Protein AF-A0A183HLU5-F1 (afdb_monomer_lite)

InterPro domains:
  IPR060025 Calpain15, C-terminal domain [PF26741] (133-219)

pLDDT: mean 76.11, std 18.04, range [29.67, 97.75]

Organism: NCBI:txid387005

Sequence (260 aa):
MSDDHLETVFLNKDFSNFKTIRYFEKLGVFFCRSFRRSTAFASTKDVFLHGPALYTVLVISFSNMSDPISIETVIALHSAKMVMMEAYYFSSSIIAQSMIEMCLKEGHEVPAAYLDSLTSEDLSIQINSLQGLNGTITRYVSKDFGGHILMVENHHQREFLHVYCDCSQSTNVLSTRASLISLDVIPPMHRQILMLLSHFEMTQMYTIQHNLKQRLASSQGLQDWLSFAPSRLSLPATTDHVPVIQDPCISSLHKPRRIG

Structure (mmCIF, N/CA/C/O backbone):
data_AF-A0A183HLU5-F1
#
_entry.id   AF-A0A183HLU5-F1
#
loop_
_atom_site.group_PDB
_atom_site.id
_atom_site.type_symbol
_atom_site.label_atom_id
_atom_site.label_alt_id
_atom_site.label_comp_id
_atom_site.label_asym_id
_atom_site.label_entity_id
_atom_site.label_seq_id
_atom_site.pdbx_PDB_ins_code
_atom_site.Cartn_x
_atom_site.Cartn_y
_atom_site.Cartn_z
_atom_site.occupancy
_atom_site.B_iso_or_equiv
_atom_site.auth_seq_id
_atom_site.auth_comp_id
_atom_site.auth_asym_id
_atom_site.auth_atom_id
_atom_site.pdbx_PDB_model_num
ATOM 1 N N . MET A 1 1 ? -2.488 10.067 -26.361 1.00 31.25 1 MET A N 1
ATOM 2 C CA . MET A 1 1 ? -1.715 8.907 -25.880 1.00 31.25 1 MET A CA 1
ATOM 3 C C . MET A 1 1 ? -1.517 9.145 -24.403 1.00 31.25 1 MET A C 1
ATOM 5 O O . MET A 1 1 ? -0.995 10.200 -24.073 1.00 31.25 1 MET A O 1
ATOM 9 N N . SER A 1 2 ? -2.062 8.290 -23.539 1.00 34.22 2 SER A N 1
ATOM 10 C CA . SER A 1 2 ? -1.706 8.318 -22.121 1.00 34.22 2 SER A CA 1
ATOM 11 C C . SER A 1 2 ? -0.221 8.000 -22.041 1.00 34.22 2 SER A C 1
ATOM 13 O O . SER A 1 2 ? 0.213 6.965 -22.546 1.00 34.22 2 SER A O 1
ATOM 15 N N . ASP A 1 3 ? 0.575 8.911 -21.489 1.00 40.66 3 ASP A N 1
ATOM 16 C CA . ASP A 1 3 ? 1.940 8.565 -21.122 1.00 40.66 3 ASP A CA 1
ATOM 17 C C . ASP A 1 3 ? 1.837 7.654 -19.896 1.00 40.66 3 ASP A C 1
ATOM 19 O O . ASP A 1 3 ? 1.765 8.097 -18.754 1.00 40.66 3 ASP A O 1
ATOM 23 N N . ASP A 1 4 ? 1.721 6.354 -20.139 1.00 47.75 4 ASP A N 1
ATOM 24 C CA . ASP A 1 4 ? 1.633 5.371 -19.076 1.00 47.75 4 ASP A CA 1
ATOM 25 C C . ASP A 1 4 ? 3.017 5.152 -18.462 1.00 47.75 4 ASP A C 1
ATOM 27 O O . ASP A 1 4 ? 4.000 4.838 -19.136 1.00 47.75 4 ASP A O 1
ATOM 31 N N . HIS A 1 5 ? 3.111 5.380 -17.155 1.00 56.97 5 HIS A N 1
ATOM 32 C CA . HIS A 1 5 ? 4.384 5.450 -16.446 1.00 56.97 5 HIS A CA 1
ATOM 33 C C . HIS A 1 5 ? 4.633 4.176 -15.659 1.00 56.97 5 HIS A C 1
ATOM 35 O O . HIS A 1 5 ? 3.853 3.821 -14.775 1.00 56.97 5 HIS A O 1
ATOM 41 N N . LEU A 1 6 ? 5.751 3.523 -15.959 1.00 51.97 6 LEU A N 1
ATOM 42 C CA . LEU A 1 6 ? 6.059 2.197 -15.449 1.00 51.97 6 LEU A CA 1
ATOM 43 C C . LEU A 1 6 ? 7.170 2.264 -14.410 1.00 51.97 6 LEU A C 1
ATOM 45 O O . LEU A 1 6 ? 8.194 2.924 -14.599 1.00 51.97 6 LEU A O 1
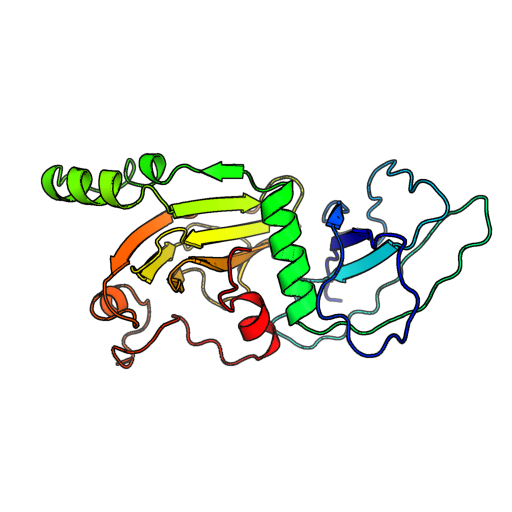ATOM 49 N N . GLU A 1 7 ? 6.977 1.531 -13.325 1.00 53.72 7 GLU A N 1
ATOM 50 C CA . GLU A 1 7 ? 8.050 1.147 -12.426 1.00 53.72 7 GLU A CA 1
ATOM 51 C C . GLU A 1 7 ? 8.326 -0.342 -12.605 1.00 53.72 7 GLU A C 1
ATOM 53 O O . GLU A 1 7 ? 7.410 -1.169 -12.622 1.00 53.72 7 GLU A O 1
ATOM 58 N N . THR A 1 8 ? 9.603 -0.678 -12.779 1.00 54.19 8 THR A N 1
ATOM 59 C CA . THR A 1 8 ? 10.048 -2.063 -12.874 1.00 54.19 8 THR A CA 1
ATOM 60 C C . THR A 1 8 ? 10.634 -2.482 -11.539 1.00 54.19 8 THR A C 1
ATOM 62 O O . THR A 1 8 ? 11.634 -1.919 -11.096 1.00 54.19 8 THR A O 1
ATOM 65 N N . VAL A 1 9 ? 10.029 -3.480 -10.908 1.00 56.22 9 VAL A N 1
ATOM 66 C CA . VAL A 1 9 ? 10.456 -4.039 -9.626 1.00 56.22 9 VAL A CA 1
ATOM 67 C C . VAL A 1 9 ? 11.062 -5.421 -9.858 1.00 56.22 9 VAL A C 1
ATOM 69 O O . VAL A 1 9 ? 10.432 -6.294 -10.453 1.00 56.22 9 VAL A O 1
ATOM 72 N N . PHE A 1 10 ? 12.285 -5.628 -9.373 1.00 55.28 10 PHE A N 1
ATOM 73 C CA . PHE A 1 10 ? 13.003 -6.896 -9.457 1.00 55.28 10 PHE A CA 1
ATOM 74 C C . PHE A 1 10 ? 12.914 -7.622 -8.121 1.00 55.28 10 PHE A C 1
ATOM 76 O O . PHE A 1 10 ? 13.339 -7.110 -7.081 1.00 55.28 10 PHE A O 1
ATOM 83 N N . LEU A 1 11 ? 12.389 -8.841 -8.161 1.00 55.03 11 LEU A N 1
ATOM 84 C CA . LEU A 1 11 ? 12.216 -9.698 -6.995 1.00 55.03 11 LEU A CA 1
ATOM 85 C C . LEU A 1 11 ? 13.012 -10.985 -7.215 1.00 55.03 11 LEU A C 1
ATOM 87 O O . LEU A 1 11 ? 12.874 -11.651 -8.243 1.00 55.03 11 LEU A O 1
ATOM 91 N N . ASN A 1 12 ? 13.883 -11.320 -6.266 1.00 46.53 12 ASN A N 1
ATOM 92 C CA . ASN A 1 12 ? 14.764 -12.485 -6.346 1.00 46.53 12 ASN A CA 1
ATOM 93 C C . ASN A 1 12 ? 14.068 -13.721 -5.764 1.00 46.53 12 ASN A C 1
ATOM 95 O O . ASN A 1 12 ? 13.583 -13.641 -4.638 1.00 46.53 12 ASN A O 1
ATOM 99 N N . LYS A 1 13 ? 14.055 -14.862 -6.468 1.00 49.59 13 LYS A N 1
ATOM 100 C CA . LYS A 1 13 ? 13.622 -16.150 -5.903 1.00 49.59 13 LYS A CA 1
ATOM 101 C C . LYS A 1 13 ? 14.826 -17.048 -5.616 1.00 49.59 13 LYS A C 1
ATOM 103 O O . LYS A 1 13 ? 15.620 -17.341 -6.504 1.00 49.59 13 LYS A O 1
ATOM 108 N N . ASP A 1 14 ? 14.893 -17.526 -4.377 1.00 42.19 14 ASP A N 1
ATOM 109 C CA . ASP A 1 14 ? 15.953 -18.411 -3.899 1.00 42.19 14 ASP A CA 1
ATOM 110 C C . ASP A 1 14 ? 15.902 -19.812 -4.543 1.00 42.19 14 ASP A C 1
ATOM 112 O O . ASP A 1 14 ? 14.840 -20.312 -4.928 1.00 42.19 14 ASP A O 1
ATOM 116 N N . PHE A 1 15 ? 17.072 -20.443 -4.661 1.00 39.59 15 PHE A N 1
ATOM 117 C CA . PHE A 1 15 ? 17.369 -21.534 -5.604 1.00 39.59 15 PHE A CA 1
ATOM 118 C C . PHE A 1 15 ? 16.917 -22.947 -5.174 1.00 39.59 15 PHE A C 1
ATOM 120 O O . PHE A 1 15 ? 17.402 -23.946 -5.705 1.00 39.59 15 PHE A O 1
ATOM 127 N N . SER A 1 16 ? 15.983 -23.086 -4.233 1.00 34.44 16 SER A N 1
ATOM 128 C CA . SER A 1 16 ? 15.564 -24.395 -3.718 1.00 34.44 16 SER A CA 1
ATOM 129 C C . SER A 1 16 ? 14.100 -24.716 -4.050 1.00 34.44 16 SER A C 1
ATOM 131 O O . SER A 1 16 ? 13.164 -24.099 -3.555 1.00 34.44 16 SER A O 1
ATOM 133 N N . ASN A 1 17 ? 13.926 -25.762 -4.868 1.00 33.72 17 ASN A N 1
ATOM 134 C CA . ASN A 1 17 ? 12.678 -26.455 -5.228 1.00 33.72 17 ASN A CA 1
ATOM 135 C C . ASN A 1 17 ? 11.916 -25.938 -6.461 1.00 33.72 17 ASN A C 1
ATOM 137 O O . ASN A 1 17 ? 10.827 -25.369 -6.384 1.00 33.72 17 ASN A O 1
ATOM 141 N N . PHE A 1 18 ? 12.431 -26.309 -7.637 1.00 37.47 18 PHE A N 1
ATOM 142 C CA . PHE A 1 18 ? 11.609 -26.561 -8.824 1.00 37.47 18 PHE A CA 1
ATOM 143 C C . PHE A 1 18 ? 10.694 -27.774 -8.569 1.00 37.47 18 PHE A C 1
ATOM 145 O O . PHE A 1 18 ? 11.009 -28.906 -8.931 1.00 37.47 18 PHE A O 1
ATOM 152 N N . LYS A 1 19 ? 9.545 -27.548 -7.930 1.00 29.67 19 LYS A N 1
ATOM 153 C CA . LYS A 1 19 ? 8.386 -28.441 -8.034 1.00 29.67 19 LYS A CA 1
ATOM 154 C C . LYS A 1 19 ? 7.138 -27.599 -8.289 1.00 29.67 19 LYS A C 1
ATOM 156 O O . LYS A 1 19 ? 6.665 -26.898 -7.408 1.00 29.67 19 LYS A O 1
ATOM 161 N N . THR A 1 20 ? 6.656 -27.694 -9.527 1.00 31.89 20 THR A N 1
ATOM 162 C CA . THR A 1 20 ? 5.290 -27.385 -9.975 1.00 31.89 20 THR A CA 1
ATOM 163 C C . THR A 1 20 ? 4.804 -25.950 -9.724 1.00 31.89 20 THR A C 1
ATOM 165 O O . THR A 1 20 ? 4.172 -25.629 -8.723 1.00 31.89 20 THR A O 1
ATOM 168 N N . ILE A 1 21 ? 5.057 -25.093 -10.714 1.00 42.44 21 ILE A N 1
ATOM 169 C CA . ILE A 1 21 ? 4.531 -23.730 -10.843 1.00 42.44 21 ILE A CA 1
ATOM 170 C C . ILE A 1 21 ? 3.025 -23.830 -11.101 1.00 42.44 21 ILE A C 1
ATOM 172 O O . ILE A 1 21 ? 2.620 -24.172 -12.211 1.00 42.44 21 ILE A O 1
ATOM 176 N N . ARG A 1 22 ? 2.179 -23.582 -10.095 1.00 37.09 22 ARG A N 1
ATOM 177 C CA . ARG A 1 22 ? 0.752 -23.323 -10.362 1.00 37.09 22 ARG A CA 1
ATOM 178 C C . ARG A 1 22 ? 0.187 -22.075 -9.703 1.00 37.09 22 ARG A C 1
ATOM 180 O O . ARG A 1 22 ? -0.634 -21.441 -10.342 1.00 37.09 22 ARG A O 1
ATOM 187 N N . TYR A 1 23 ? 0.670 -21.635 -8.545 1.00 41.94 23 TYR A N 1
ATOM 188 C CA . TYR A 1 23 ? 0.280 -20.339 -7.980 1.00 41.94 23 TYR A CA 1
ATOM 189 C C . TYR A 1 23 ? 1.436 -19.807 -7.133 1.00 41.94 23 TYR A C 1
ATOM 191 O O . TYR A 1 23 ? 1.832 -20.441 -6.159 1.00 41.94 23 TYR A O 1
ATOM 199 N N . PHE A 1 24 ? 2.036 -18.677 -7.516 1.00 52.91 24 PHE A N 1
ATOM 200 C CA . PHE A 1 24 ? 2.947 -17.984 -6.607 1.00 52.91 24 PHE A CA 1
ATOM 201 C C . PHE A 1 24 ? 2.100 -17.401 -5.473 1.00 52.91 24 PHE A C 1
ATOM 203 O O . PHE A 1 24 ? 1.326 -16.478 -5.703 1.00 52.91 24 PHE A O 1
ATOM 210 N N . GLU A 1 25 ? 2.221 -17.944 -4.262 1.00 53.19 25 GLU A N 1
ATOM 211 C CA . GLU A 1 25 ? 1.620 -17.344 -3.060 1.00 53.19 25 GLU A CA 1
ATOM 212 C C . GLU A 1 25 ? 2.493 -16.213 -2.493 1.00 53.19 25 GLU A C 1
ATOM 214 O O . GLU A 1 25 ? 1.998 -15.321 -1.808 1.00 53.19 25 GLU A O 1
ATOM 219 N N . LYS A 1 26 ? 3.794 -16.217 -2.813 1.00 61.53 26 LYS A N 1
ATOM 220 C CA . LYS A 1 26 ? 4.766 -15.215 -2.370 1.00 61.53 26 LYS A CA 1
ATOM 221 C C . LYS A 1 26 ? 5.862 -15.052 -3.426 1.00 61.53 26 LYS A C 1
ATOM 223 O O . LYS A 1 26 ? 6.399 -16.046 -3.920 1.00 61.53 26 LYS A O 1
ATOM 228 N N . LEU A 1 27 ? 6.181 -13.807 -3.782 1.00 68.69 27 LEU A N 1
ATOM 229 C CA . LEU A 1 27 ? 7.425 -13.504 -4.495 1.00 68.69 27 LEU A CA 1
ATOM 230 C C . LEU A 1 27 ? 8.577 -13.449 -3.497 1.00 68.69 27 LEU A C 1
ATOM 232 O O . LEU A 1 27 ? 8.355 -13.251 -2.305 1.00 68.69 27 LEU A O 1
ATOM 236 N N . GLY A 1 28 ? 9.799 -13.686 -3.965 1.00 71.31 28 GLY A N 1
ATOM 237 C CA . GLY A 1 28 ? 10.950 -13.614 -3.075 1.00 71.31 28 GLY A CA 1
ATOM 238 C C . GLY A 1 28 ? 11.336 -12.169 -2.733 1.00 71.31 28 GLY A C 1
ATOM 239 O O . GLY A 1 28 ? 10.503 -11.266 -2.749 1.00 71.31 28 GLY A O 1
ATOM 240 N N . VAL A 1 29 ? 12.590 -11.946 -2.359 1.00 78.25 29 VAL A N 1
ATOM 241 C CA . VAL A 1 29 ? 13.004 -10.698 -1.700 1.00 78.25 29 VAL A CA 1
ATOM 242 C C . VAL A 1 29 ? 13.145 -9.559 -2.708 1.00 78.25 29 VAL A C 1
ATOM 244 O O . VAL A 1 29 ? 13.705 -9.753 -3.792 1.00 78.25 29 VAL A O 1
ATOM 247 N N . PHE A 1 30 ? 12.685 -8.362 -2.328 1.00 82.31 30 PHE A N 1
ATOM 248 C CA . PHE A 1 30 ? 12.928 -7.148 -3.105 1.00 82.31 30 PHE A CA 1
ATOM 249 C C . PHE A 1 30 ? 14.424 -6.893 -3.278 1.00 82.31 30 PHE A C 1
ATOM 251 O O . PHE A 1 30 ? 15.169 -6.800 -2.299 1.00 82.31 30 PHE A O 1
ATOM 258 N N . PHE A 1 31 ? 14.848 -6.834 -4.542 1.00 80.81 31 PHE A N 1
ATOM 259 C CA . PHE A 1 31 ? 16.245 -6.691 -4.929 1.00 80.81 31 PHE A CA 1
ATOM 260 C C . PHE A 1 31 ? 16.552 -5.263 -5.376 1.00 80.81 31 PHE A C 1
ATOM 262 O O . PHE A 1 31 ? 17.447 -4.629 -4.825 1.00 80.81 31 PHE A O 1
ATOM 269 N N . CYS A 1 32 ? 15.803 -4.753 -6.354 1.00 80.56 32 CYS A N 1
ATOM 270 C CA . CYS A 1 32 ? 15.914 -3.372 -6.810 1.00 80.56 32 CYS A CA 1
ATOM 271 C C . CYS A 1 32 ? 14.640 -2.916 -7.530 1.00 80.56 32 CYS A C 1
ATOM 273 O O . CYS A 1 32 ? 13.781 -3.727 -7.890 1.00 80.56 32 CYS A O 1
ATOM 275 N N . ARG A 1 33 ? 14.550 -1.611 -7.795 1.00 82.62 33 ARG A N 1
ATOM 276 C CA . ARG A 1 33 ? 13.548 -1.022 -8.688 1.00 82.62 33 ARG A CA 1
ATOM 277 C C . ARG A 1 33 ? 14.161 0.018 -9.616 1.00 82.62 33 ARG A C 1
ATOM 279 O O . ARG A 1 33 ? 15.205 0.598 -9.311 1.00 82.62 33 ARG A O 1
ATOM 286 N N . SER A 1 34 ? 13.520 0.243 -10.756 1.00 75.94 34 SER A N 1
ATOM 287 C CA . SER A 1 34 ? 13.856 1.352 -11.646 1.00 75.94 34 SER A CA 1
ATOM 288 C C . SER A 1 34 ? 13.392 2.682 -11.057 1.00 75.94 34 SER A C 1
ATOM 290 O O . SER A 1 34 ? 12.449 2.737 -10.276 1.00 75.94 34 SER A O 1
ATOM 292 N N . PHE A 1 35 ? 14.002 3.783 -11.493 1.00 72.69 35 PHE A N 1
ATOM 293 C CA . PHE A 1 35 ? 13.382 5.091 -11.291 1.00 72.69 35 PHE A CA 1
ATOM 294 C C . PHE A 1 35 ? 12.086 5.185 -12.091 1.00 72.69 35 PHE A C 1
ATOM 296 O O . PHE A 1 35 ? 12.052 4.755 -13.247 1.00 72.69 35 PHE A O 1
ATOM 303 N N . ARG A 1 36 ? 11.062 5.834 -11.536 1.00 69.31 36 ARG A N 1
ATOM 304 C CA . ARG A 1 36 ? 9.903 6.250 -12.332 1.00 69.31 36 ARG A CA 1
ATOM 305 C C . ARG A 1 36 ? 10.335 7.344 -13.314 1.00 69.31 36 ARG A C 1
ATOM 307 O O . ARG A 1 36 ? 10.917 8.349 -12.903 1.00 69.31 36 ARG A O 1
ATOM 314 N N . ARG A 1 37 ? 10.091 7.144 -14.614 1.00 61.97 37 ARG A N 1
ATOM 315 C CA . ARG A 1 37 ? 10.395 8.117 -15.680 1.00 61.97 37 ARG A CA 1
ATOM 316 C C . ARG A 1 37 ? 9.285 8.163 -16.728 1.00 61.97 37 ARG A C 1
ATOM 318 O O . ARG A 1 37 ? 8.599 7.173 -16.950 1.00 61.97 37 ARG A O 1
ATOM 325 N N . SER A 1 38 ? 9.158 9.311 -17.393 1.00 55.06 38 SER A N 1
ATOM 326 C CA . SER A 1 38 ? 8.260 9.529 -18.539 1.00 55.06 38 SER A CA 1
ATOM 327 C C . SER A 1 38 ? 8.809 8.990 -19.862 1.00 55.06 38 SER A C 1
ATOM 329 O O . SER A 1 38 ? 8.120 9.020 -20.873 1.00 55.06 38 SER A O 1
ATOM 331 N N . THR A 1 39 ? 10.056 8.515 -19.887 1.00 55.44 39 THR A N 1
ATOM 332 C CA . THR A 1 39 ? 10.713 8.036 -21.106 1.00 55.44 39 THR A CA 1
ATOM 333 C C . THR A 1 39 ? 10.708 6.515 -21.166 1.00 55.44 39 THR A C 1
ATOM 335 O O . THR A 1 39 ? 10.988 5.867 -20.160 1.00 55.44 39 THR A O 1
ATOM 338 N N . ALA A 1 40 ? 10.515 5.956 -22.366 1.00 49.94 40 ALA A N 1
ATOM 339 C CA . ALA A 1 40 ? 10.426 4.515 -22.660 1.00 49.94 40 ALA A CA 1
ATOM 340 C C . ALA A 1 40 ? 11.646 3.662 -22.235 1.00 49.94 40 ALA A C 1
ATOM 342 O O . ALA A 1 40 ? 11.644 2.446 -22.397 1.00 49.94 40 ALA A O 1
ATOM 343 N N . PHE A 1 41 ? 12.690 4.286 -21.684 1.00 52.69 41 PHE A N 1
ATOM 344 C CA . PHE A 1 41 ? 13.864 3.618 -21.144 1.00 52.69 41 PHE A CA 1
ATOM 345 C C . PHE A 1 41 ? 14.179 4.145 -19.738 1.00 52.69 41 PHE A C 1
ATOM 347 O O . PHE A 1 41 ? 14.810 5.192 -19.564 1.00 52.69 41 PHE A O 1
ATOM 354 N N . ALA A 1 42 ? 13.736 3.409 -18.720 1.00 56.91 42 ALA A N 1
ATOM 355 C CA . ALA A 1 42 ? 14.142 3.602 -17.335 1.00 56.91 42 ALA A CA 1
ATOM 356 C C . ALA A 1 42 ? 15.143 2.500 -16.961 1.00 56.91 42 ALA A C 1
ATOM 358 O O . ALA A 1 42 ? 14.762 1.394 -16.589 1.00 56.91 42 ALA A O 1
ATOM 359 N N . SER A 1 43 ? 16.441 2.791 -17.083 1.00 58.7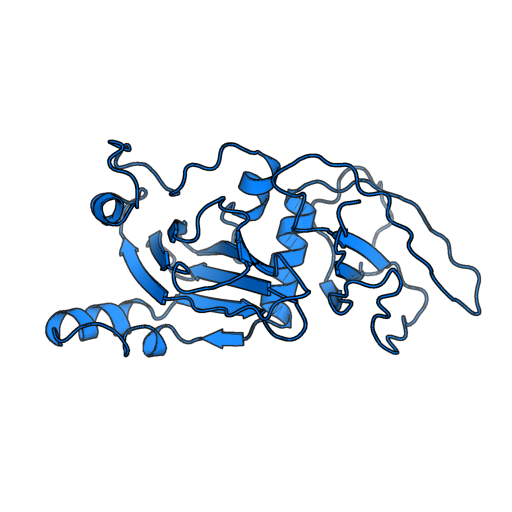8 43 SER A N 1
ATOM 360 C CA . SER A 1 43 ? 17.473 1.898 -16.548 1.00 58.78 43 SER A CA 1
ATOM 361 C C . SER A 1 43 ? 17.361 1.834 -15.021 1.00 58.78 43 SER A C 1
ATOM 363 O O . SER A 1 43 ? 17.131 2.850 -14.357 1.00 58.78 43 SER A O 1
ATOM 365 N N . THR A 1 44 ? 17.589 0.657 -14.445 1.00 60.34 44 THR A N 1
ATOM 366 C CA . THR A 1 44 ? 17.705 0.440 -12.995 1.00 60.34 44 THR A CA 1
ATOM 367 C C . THR A 1 44 ? 18.956 1.058 -12.366 1.00 60.34 44 THR A C 1
ATOM 369 O O . THR A 1 44 ? 19.239 0.767 -11.210 1.00 60.34 44 THR A O 1
ATOM 372 N N . LYS A 1 45 ? 19.709 1.905 -13.090 1.00 63.00 45 LYS A N 1
ATOM 373 C CA . LYS A 1 45 ? 21.164 2.102 -12.915 1.00 63.00 45 LYS A CA 1
ATOM 374 C C . LYS A 1 45 ? 21.924 0.824 -13.300 1.00 63.00 45 LYS A C 1
ATOM 376 O O . LYS A 1 45 ? 21.318 -0.136 -13.779 1.00 63.00 45 LYS A O 1
ATOM 381 N N . ASP A 1 46 ? 23.238 0.818 -13.077 1.00 61.78 46 ASP A N 1
ATOM 382 C CA . ASP A 1 46 ? 24.132 -0.336 -13.236 1.00 61.78 46 ASP A CA 1
ATOM 383 C C . ASP A 1 46 ? 23.840 -1.422 -12.181 1.00 61.78 46 ASP A C 1
ATOM 385 O O . ASP A 1 46 ? 24.659 -1.738 -11.318 1.00 61.78 46 ASP A O 1
ATOM 389 N N . VAL A 1 47 ? 22.625 -1.970 -12.196 1.00 67.31 47 VAL A N 1
ATOM 390 C CA . VAL A 1 47 ? 22.275 -3.131 -11.383 1.00 67.31 47 VAL A CA 1
ATOM 391 C C . VAL A 1 47 ? 22.775 -4.365 -12.112 1.00 67.31 47 VAL A C 1
ATOM 393 O O . VAL A 1 47 ? 22.210 -4.797 -13.117 1.00 67.31 47 VAL A O 1
ATOM 396 N N . PHE A 1 48 ? 23.844 -4.945 -11.582 1.00 73.00 48 PHE A N 1
ATOM 397 C CA . PHE A 1 48 ? 24.378 -6.204 -12.068 1.00 73.00 48 PHE A CA 1
ATOM 398 C C . PHE A 1 48 ? 23.647 -7.361 -11.392 1.00 73.00 48 PHE A C 1
ATOM 400 O O . PHE A 1 48 ? 23.760 -7.586 -10.188 1.00 73.00 48 PHE A O 1
ATOM 407 N N . LEU A 1 49 ? 22.876 -8.102 -12.184 1.00 76.12 49 LEU A N 1
ATOM 408 C CA . LEU A 1 49 ? 22.298 -9.368 -11.752 1.00 76.12 49 LEU A CA 1
ATOM 409 C C . LEU A 1 49 ? 23.424 -10.409 -11.651 1.00 76.12 49 LEU A C 1
ATOM 411 O O . LEU A 1 49 ? 24.223 -10.565 -12.577 1.00 76.12 49 LEU A O 1
ATOM 415 N N . HIS A 1 50 ? 23.510 -11.106 -10.519 1.00 73.12 50 HIS A N 1
ATOM 416 C CA . HIS A 1 50 ? 24.609 -12.020 -10.209 1.00 73.12 50 HIS A CA 1
ATOM 417 C C . HIS A 1 50 ? 24.161 -13.484 -10.198 1.00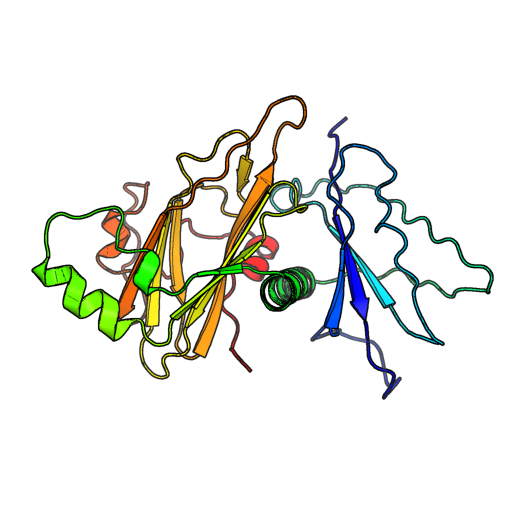 73.12 50 HIS A C 1
ATOM 419 O O . HIS A 1 50 ? 23.079 -13.822 -9.731 1.00 73.12 50 HIS A O 1
ATOM 425 N N . GLY A 1 51 ? 25.063 -14.364 -10.641 1.00 68.25 51 GLY A N 1
ATOM 426 C CA . GLY A 1 51 ? 24.920 -15.820 -10.559 1.00 68.25 51 GLY A CA 1
ATOM 427 C C . GLY A 1 51 ? 24.496 -16.489 -11.870 1.00 68.25 51 GLY A C 1
ATOM 428 O O . GLY A 1 51 ? 24.467 -15.864 -12.931 1.00 68.25 51 GLY A O 1
ATOM 429 N N . PRO A 1 52 ? 24.194 -17.793 -11.816 1.00 74.25 52 PRO A N 1
ATOM 430 C CA . PRO A 1 52 ? 22.902 -18.322 -12.231 1.00 74.25 52 PRO A CA 1
ATOM 431 C C . PRO A 1 52 ? 21.848 -18.009 -11.144 1.00 74.25 52 PRO A C 1
ATOM 433 O O . PRO A 1 52 ? 22.007 -18.426 -10.002 1.00 74.25 52 PRO A O 1
ATOM 436 N N . ALA A 1 53 ? 20.793 -17.260 -11.481 1.00 78.12 53 ALA A N 1
ATOM 437 C CA . ALA A 1 53 ? 19.727 -16.807 -10.568 1.00 78.12 53 ALA A CA 1
ATOM 438 C C . ALA A 1 53 ? 18.384 -16.699 -11.319 1.00 78.12 53 ALA A C 1
ATOM 440 O O . ALA A 1 53 ? 18.378 -16.477 -12.532 1.00 78.12 53 ALA A O 1
ATOM 441 N N . LEU A 1 54 ? 17.256 -16.856 -10.612 1.00 81.12 54 LEU A N 1
ATOM 442 C CA . LEU A 1 54 ? 15.915 -16.610 -11.153 1.00 81.12 54 LEU A CA 1
ATOM 443 C C . LEU A 1 54 ? 15.387 -15.274 -10.625 1.00 81.12 54 LEU A C 1
ATOM 445 O O . LEU A 1 54 ? 15.169 -15.108 -9.424 1.00 81.12 54 LEU A O 1
ATOM 449 N N . TYR A 1 55 ? 15.124 -14.350 -11.543 1.00 79.81 55 TYR A N 1
ATOM 450 C CA . TYR A 1 55 ? 14.564 -13.040 -11.234 1.00 79.81 55 TYR A CA 1
ATOM 451 C C . TYR A 1 55 ? 13.137 -12.943 -11.752 1.00 79.81 55 TYR A C 1
ATOM 453 O O . TYR A 1 55 ? 12.850 -13.310 -12.888 1.00 79.81 55 TYR A O 1
ATOM 461 N N . THR A 1 56 ? 12.246 -12.425 -10.914 1.00 82.56 56 THR A N 1
ATOM 462 C CA . THR A 1 56 ? 10.919 -11.982 -11.337 1.00 82.56 56 THR A CA 1
ATOM 463 C C . THR A 1 56 ? 10.973 -10.487 -11.584 1.00 82.56 56 THR A C 1
ATOM 465 O O . THR A 1 56 ? 11.389 -9.728 -10.709 1.00 82.56 56 THR A O 1
ATOM 468 N N . VAL A 1 57 ? 10.549 -10.076 -12.773 1.00 80.31 57 VAL A N 1
ATOM 469 C CA . VAL A 1 57 ? 10.448 -8.671 -13.157 1.00 80.31 57 VAL A CA 1
ATOM 470 C C . VAL A 1 57 ? 8.972 -8.308 -13.174 1.00 80.31 57 VAL A C 1
ATOM 472 O O . VAL A 1 57 ? 8.201 -8.881 -13.942 1.00 80.31 57 VAL A O 1
ATOM 475 N N . LEU A 1 58 ? 8.571 -7.388 -12.305 1.00 80.31 58 LEU A N 1
ATOM 476 C CA . LEU A 1 58 ? 7.227 -6.831 -12.288 1.00 80.31 58 LEU A CA 1
ATOM 477 C C . LEU A 1 58 ? 7.252 -5.456 -12.924 1.00 80.31 58 LEU A C 1
ATOM 479 O O . LEU A 1 58 ? 7.977 -4.583 -12.461 1.00 80.31 58 LEU A O 1
ATOM 483 N N . VAL A 1 59 ? 6.432 -5.261 -13.946 1.00 78.00 59 VAL A N 1
ATOM 484 C CA . VAL A 1 59 ? 6.240 -3.957 -14.574 1.00 78.00 59 VAL A CA 1
ATOM 485 C C . VAL A 1 59 ? 4.867 -3.455 -14.165 1.00 78.00 59 VAL A C 1
ATOM 487 O O . VAL A 1 59 ? 3.857 -4.083 -14.479 1.00 78.00 59 VAL A O 1
ATOM 490 N N . ILE A 1 60 ? 4.833 -2.367 -13.400 1.00 75.69 60 ILE A N 1
ATOM 491 C CA . ILE A 1 60 ? 3.611 -1.860 -12.776 1.00 75.69 60 ILE A CA 1
ATOM 492 C C . ILE A 1 60 ? 3.409 -0.405 -13.193 1.00 75.69 60 ILE A C 1
ATOM 494 O O . ILE A 1 60 ? 4.315 0.415 -13.056 1.00 75.69 60 ILE A O 1
ATOM 498 N N . SER A 1 61 ? 2.203 -0.084 -13.663 1.00 75.06 61 SER A N 1
ATOM 499 C CA . SER A 1 61 ? 1.706 1.291 -13.747 1.00 75.06 61 SER A CA 1
ATOM 500 C C . SER A 1 61 ? 0.667 1.507 -12.660 1.00 75.06 61 SER A C 1
ATOM 502 O O . SER A 1 61 ? -0.319 0.774 -12.579 1.00 75.06 61 SER A O 1
ATOM 504 N N . PHE A 1 62 ? 0.873 2.527 -11.833 1.00 71.19 62 PHE A N 1
ATOM 505 C CA . PHE A 1 62 ? -0.096 2.909 -10.805 1.00 71.19 62 PHE A CA 1
ATOM 506 C C . PHE A 1 62 ? -1.231 3.773 -11.358 1.00 71.19 62 PHE A C 1
ATOM 508 O O . PHE A 1 62 ? -2.295 3.829 -10.749 1.00 71.19 62 PHE A O 1
ATOM 515 N N . SER A 1 63 ? -1.032 4.388 -12.529 1.00 63.00 63 SER A N 1
ATOM 516 C CA . SER A 1 63 ? -2.039 5.211 -13.205 1.00 63.00 63 SER A CA 1
ATOM 517 C C . SER A 1 63 ? -3.273 4.396 -13.612 1.00 63.00 63 SER A C 1
ATOM 519 O O . SER A 1 63 ? -4.383 4.915 -13.581 1.00 63.00 63 SER A O 1
ATOM 521 N N . ASN A 1 64 ? -3.084 3.104 -13.914 1.00 60.53 64 ASN A N 1
ATOM 522 C CA . ASN A 1 64 ? -4.119 2.226 -14.478 1.00 60.53 64 ASN A CA 1
ATOM 523 C C . ASN A 1 64 ? -4.588 1.153 -13.484 1.00 60.53 64 ASN A C 1
ATOM 525 O O . ASN A 1 64 ? -5.239 0.186 -13.866 1.00 60.53 64 ASN A O 1
ATOM 529 N N . MET A 1 65 ? -4.260 1.282 -12.192 1.00 61.00 65 MET A N 1
ATOM 530 C CA . MET A 1 65 ? -4.815 0.358 -11.193 1.00 61.00 65 MET A CA 1
ATOM 531 C C . MET A 1 65 ? -6.319 0.557 -10.984 1.00 61.00 65 MET A C 1
ATOM 533 O O . MET A 1 65 ? -6.995 -0.383 -10.577 1.00 61.00 65 MET A O 1
ATOM 537 N N . SER A 1 66 ? -6.826 1.759 -11.262 1.00 53.97 66 SER A N 1
ATOM 538 C CA . SER A 1 66 ? -8.239 2.116 -11.096 1.00 53.97 66 SER A CA 1
ATOM 539 C C . SER A 1 66 ? -9.047 2.012 -12.394 1.00 53.97 66 SER A C 1
ATOM 541 O O . SER A 1 66 ? -10.267 1.918 -12.326 1.00 53.97 66 SER A O 1
ATOM 543 N N . ASP A 1 67 ? -8.378 2.020 -13.553 1.00 55.69 67 ASP A N 1
ATOM 544 C CA . ASP A 1 67 ? -8.993 1.935 -14.880 1.00 55.69 67 ASP A CA 1
ATOM 545 C C . ASP A 1 67 ? -8.254 0.891 -15.734 1.00 55.69 67 ASP A C 1
ATOM 547 O O . ASP A 1 67 ? -7.042 1.014 -15.924 1.00 55.69 67 ASP A O 1
ATOM 551 N N . PRO A 1 68 ? -8.945 -0.127 -16.285 1.00 53.41 68 PRO A N 1
ATOM 552 C CA . PRO A 1 68 ? -8.338 -1.277 -16.955 1.00 53.41 68 PRO A CA 1
ATOM 553 C C . PRO A 1 68 ? -7.872 -0.942 -18.381 1.00 53.41 68 PRO A C 1
ATOM 555 O O . PRO A 1 68 ? -8.271 -1.579 -19.357 1.00 53.41 68 PRO A O 1
ATOM 558 N N . ILE A 1 69 ? -7.019 0.066 -18.527 1.00 59.78 69 ILE A N 1
ATOM 559 C CA . ILE A 1 69 ? -6.333 0.337 -19.785 1.00 59.78 69 ILE A CA 1
ATOM 560 C C . ILE A 1 69 ? -5.115 -0.584 -19.836 1.00 59.78 69 ILE A C 1
ATOM 562 O O . ILE A 1 69 ? -4.169 -0.444 -19.057 1.00 59.78 69 ILE A O 1
ATOM 566 N N . SER A 1 70 ? -5.158 -1.549 -20.757 1.00 60.69 70 SER A N 1
ATOM 567 C CA . SER A 1 70 ? -4.023 -2.421 -21.051 1.00 60.69 70 SER A CA 1
ATOM 568 C C . SER A 1 70 ? -2.871 -1.584 -21.591 1.00 60.69 70 SER A C 1
ATOM 570 O O . SER A 1 70 ? -2.957 -1.051 -22.696 1.00 60.69 70 SER A O 1
ATOM 572 N N . ILE A 1 71 ? -1.788 -1.502 -20.824 1.00 64.38 71 ILE A N 1
ATOM 573 C CA . ILE A 1 71 ? -0.555 -0.852 -21.264 1.00 64.38 71 ILE A CA 1
ATOM 574 C C . ILE A 1 71 ? 0.311 -1.910 -21.923 1.00 64.38 71 ILE A C 1
ATOM 576 O O . ILE A 1 71 ? 0.642 -2.924 -21.308 1.00 64.38 71 ILE A O 1
ATOM 580 N N . GLU A 1 72 ? 0.699 -1.670 -23.169 1.00 66.88 72 GLU A N 1
ATOM 581 C CA . GLU A 1 72 ? 1.713 -2.486 -23.817 1.00 66.88 72 GLU A CA 1
ATOM 582 C C . GLU A 1 72 ? 3.087 -2.105 -23.256 1.00 66.88 72 GLU A C 1
ATOM 584 O O . GLU A 1 72 ? 3.555 -0.977 -23.407 1.00 66.88 72 GLU A O 1
ATOM 589 N N . THR A 1 73 ? 3.723 -3.040 -22.553 1.00 67.62 73 THR A N 1
ATOM 590 C CA . THR A 1 73 ? 5.016 -2.810 -21.904 1.00 67.62 73 THR A CA 1
ATOM 591 C C . THR A 1 73 ? 6.112 -3.608 -22.592 1.00 67.62 73 THR A C 1
ATOM 593 O O . THR A 1 73 ? 5.958 -4.812 -22.800 1.00 67.62 73 THR A O 1
ATOM 596 N N . VAL A 1 74 ? 7.251 -2.971 -22.861 1.00 69.31 74 VAL A N 1
ATOM 597 C CA . VAL A 1 74 ? 8.443 -3.639 -23.399 1.00 69.31 74 VAL A CA 1
ATOM 598 C C . VAL A 1 74 ? 9.520 -3.696 -22.321 1.00 69.31 74 VAL A C 1
ATOM 600 O O . VAL A 1 74 ? 9.930 -2.666 -21.791 1.00 69.31 74 VAL A O 1
ATOM 603 N N . ILE A 1 75 ? 10.010 -4.900 -22.021 1.00 74.06 75 ILE A N 1
ATOM 604 C CA . ILE A 1 75 ? 11.178 -5.108 -21.159 1.00 74.06 75 ILE A CA 1
ATOM 605 C C . ILE A 1 75 ? 12.369 -5.428 -22.056 1.00 74.06 75 ILE A C 1
ATOM 607 O O . ILE A 1 75 ? 12.393 -6.459 -22.725 1.00 74.06 75 ILE A O 1
ATOM 611 N N . ALA A 1 76 ? 13.376 -4.557 -22.050 1.00 74.50 76 ALA A N 1
ATOM 612 C CA . ALA A 1 76 ? 14.645 -4.812 -22.717 1.00 74.50 76 ALA A CA 1
ATOM 613 C C . ALA A 1 76 ? 15.667 -5.335 -21.699 1.00 74.50 76 ALA A C 1
ATOM 615 O O . ALA A 1 76 ? 16.016 -4.633 -20.750 1.00 74.50 76 ALA A O 1
ATOM 616 N N . LEU A 1 77 ? 16.164 -6.556 -21.906 1.00 75.75 77 LEU A N 1
ATOM 617 C CA . LEU A 1 77 ? 17.203 -7.161 -21.075 1.00 75.75 77 LEU A CA 1
ATOM 618 C C . LEU A 1 77 ? 18.476 -7.373 -21.896 1.00 75.75 77 LEU A C 1
ATOM 620 O O . LEU A 1 77 ? 18.463 -8.059 -22.915 1.00 75.75 77 LEU A O 1
ATOM 624 N N . HIS A 1 78 ? 19.583 -6.792 -21.435 1.00 77.75 78 HIS A N 1
ATOM 625 C CA . HIS A 1 78 ? 20.900 -6.986 -22.033 1.00 77.75 78 HIS A CA 1
ATOM 626 C C . HIS A 1 78 ? 21.689 -8.020 -21.226 1.00 77.75 78 HIS A C 1
ATOM 628 O O . HIS A 1 78 ? 21.804 -7.902 -20.008 1.00 77.75 78 HIS A O 1
ATOM 634 N N . SER A 1 79 ? 22.263 -9.019 -21.897 1.00 80.00 79 SER A N 1
ATOM 635 C CA . SER A 1 79 ? 23.097 -10.034 -21.255 1.00 80.00 79 SER A CA 1
ATOM 636 C C . SER A 1 79 ? 24.188 -10.528 -22.200 1.00 80.00 79 SER A C 1
ATOM 638 O O . SER A 1 79 ? 23.931 -10.806 -23.367 1.00 80.00 79 SER A O 1
ATOM 640 N N . ALA A 1 80 ? 25.401 -10.703 -21.670 1.00 83.62 80 ALA A N 1
ATOM 641 C CA . ALA A 1 80 ? 26.506 -11.353 -22.378 1.00 83.62 80 ALA A CA 1
ATOM 642 C C . ALA A 1 80 ? 26.348 -12.888 -22.467 1.00 83.62 80 ALA A C 1
ATOM 644 O O . ALA A 1 80 ? 27.145 -13.563 -23.116 1.00 83.62 80 ALA A O 1
ATOM 645 N N . LYS A 1 81 ? 25.345 -13.454 -21.785 1.00 84.12 81 LYS A N 1
ATOM 646 C CA . LYS A 1 81 ? 25.006 -14.886 -21.766 1.00 84.12 81 LYS A CA 1
ATOM 647 C C . LYS A 1 81 ? 23.568 -15.096 -22.238 1.00 84.12 81 LYS A C 1
ATOM 649 O O . LYS A 1 81 ? 22.746 -14.193 -22.100 1.00 84.12 81 LYS A O 1
ATOM 654 N N . MET A 1 82 ? 23.242 -16.295 -22.722 1.00 82.69 82 MET A N 1
ATOM 655 C CA . MET A 1 82 ? 21.845 -16.652 -22.997 1.00 82.69 82 MET A CA 1
ATOM 656 C C . MET A 1 82 ? 21.002 -16.539 -21.723 1.00 82.69 82 MET A C 1
ATOM 658 O O . MET A 1 82 ? 21.396 -17.035 -20.667 1.00 82.69 82 MET A O 1
ATOM 662 N N . VAL A 1 83 ? 19.846 -15.890 -21.844 1.00 82.31 83 VAL A N 1
ATOM 663 C CA . VAL A 1 83 ? 18.867 -15.728 -20.766 1.00 82.31 83 VAL A CA 1
ATOM 664 C C . VAL A 1 83 ? 17.564 -16.364 -21.211 1.00 82.31 83 VAL A C 1
ATOM 666 O O . VAL A 1 83 ? 17.091 -16.109 -22.316 1.00 82.31 83 VAL A O 1
ATOM 669 N N . MET A 1 84 ? 16.994 -17.193 -20.342 1.00 84.31 84 MET A N 1
ATOM 670 C CA . MET A 1 84 ? 15.652 -17.731 -20.525 1.00 84.31 84 MET A CA 1
ATOM 671 C C . MET A 1 84 ? 14.651 -16.769 -19.893 1.00 84.31 84 MET A C 1
ATOM 673 O O . MET A 1 84 ? 14.842 -16.342 -18.755 1.00 84.31 84 MET A O 1
ATOM 677 N N . MET A 1 85 ? 13.593 -16.439 -20.628 1.00 82.06 85 MET A N 1
ATOM 678 C CA . MET A 1 85 ? 12.527 -15.555 -20.170 1.00 82.06 85 MET A CA 1
ATOM 679 C C . MET A 1 85 ? 11.176 -16.213 -20.424 1.00 82.06 85 MET A C 1
ATOM 681 O O . MET A 1 85 ? 10.953 -16.801 -21.480 1.00 82.06 85 MET A O 1
ATOM 685 N N . GLU A 1 86 ? 10.278 -16.082 -19.456 1.00 83.12 86 GLU A N 1
ATOM 686 C CA . GLU A 1 86 ? 8.898 -16.534 -19.558 1.00 83.12 86 GLU A CA 1
ATOM 687 C C . GLU A 1 86 ? 7.981 -15.444 -18.999 1.00 83.12 86 GLU A C 1
ATOM 689 O O . GLU A 1 86 ? 8.236 -14.900 -17.921 1.00 83.12 86 GLU A O 1
ATOM 694 N N . ALA A 1 87 ? 6.944 -15.093 -19.758 1.00 80.44 87 ALA A N 1
ATOM 695 C CA . ALA A 1 87 ? 5.972 -14.086 -19.361 1.00 80.44 87 ALA A CA 1
ATOM 696 C C . ALA A 1 87 ? 4.859 -14.727 -18.523 1.00 80.44 87 ALA A C 1
ATOM 698 O O . ALA A 1 87 ? 4.277 -15.735 -18.919 1.00 80.44 87 ALA A O 1
ATOM 699 N N . TYR A 1 88 ? 4.543 -14.110 -17.385 1.00 76.94 88 TYR A N 1
ATOM 700 C CA . TYR A 1 88 ? 3.502 -14.564 -16.467 1.00 76.94 88 TYR A CA 1
ATOM 701 C C . TYR A 1 88 ? 2.583 -13.412 -16.072 1.00 76.94 88 TYR A C 1
ATOM 703 O O . TYR A 1 88 ? 3.032 -12.287 -15.860 1.00 76.94 88 TYR A O 1
ATOM 711 N N . TYR A 1 89 ? 1.299 -13.722 -15.899 1.00 74.69 89 TYR A N 1
ATOM 712 C CA . TYR A 1 89 ? 0.337 -12.814 -15.285 1.00 74.69 89 TYR A CA 1
ATOM 713 C C . TYR A 1 89 ? 0.309 -13.040 -13.774 1.00 74.69 89 TYR A C 1
ATOM 715 O O . TYR A 1 89 ? 0.106 -14.162 -13.305 1.00 74.69 89 TYR A O 1
ATOM 723 N N . PHE A 1 90 ? 0.500 -11.967 -13.011 1.00 76.00 90 PHE A N 1
ATOM 724 C CA . PHE A 1 90 ? 0.457 -12.004 -11.553 1.00 76.00 90 PHE A CA 1
ATOM 725 C C . PHE A 1 90 ? -0.883 -11.499 -11.026 1.00 76.00 90 PHE A C 1
ATOM 727 O O . PHE A 1 90 ? -1.498 -10.603 -11.600 1.00 76.00 90 PHE A O 1
ATOM 734 N N . SER A 1 91 ? -1.329 -12.061 -9.902 1.00 79.62 91 SER A N 1
ATOM 735 C CA . SER A 1 91 ? -2.501 -11.545 -9.199 1.00 79.62 91 SER A CA 1
ATOM 736 C C . SER A 1 91 ? -2.194 -10.198 -8.536 1.00 79.62 91 SER A C 1
ATOM 738 O O . SER A 1 91 ? -1.053 -9.901 -8.172 1.00 79.62 91 SER A O 1
ATOM 740 N N . SER A 1 92 ? -3.229 -9.398 -8.289 1.00 79.75 92 SER A N 1
ATOM 741 C CA . SER A 1 92 ? -3.130 -8.140 -7.534 1.00 79.75 92 SER A CA 1
ATOM 742 C C . SER A 1 92 ? -2.511 -8.322 -6.140 1.00 79.75 92 SER A C 1
ATOM 744 O O . SER A 1 92 ? -1.792 -7.451 -5.653 1.00 79.75 92 SER A O 1
ATOM 746 N N . SER A 1 93 ? -2.705 -9.488 -5.512 1.00 83.56 93 SER A N 1
ATOM 747 C CA . SER A 1 93 ? -2.070 -9.825 -4.232 1.00 83.56 93 SER A CA 1
ATOM 748 C C . SER A 1 93 ? -0.543 -9.879 -4.320 1.00 83.56 93 SER A C 1
ATOM 750 O O . SER A 1 93 ? 0.137 -9.508 -3.364 1.00 83.56 93 SER A O 1
ATOM 752 N N . ILE A 1 94 ? 0.004 -10.320 -5.454 1.00 82.94 94 ILE A N 1
ATOM 753 C CA . ILE A 1 94 ? 1.450 -10.383 -5.677 1.00 82.94 94 ILE A CA 1
ATOM 754 C C . ILE A 1 94 ? 2.035 -8.982 -5.860 1.00 82.94 94 ILE A C 1
ATOM 756 O O . ILE A 1 94 ? 3.072 -8.664 -5.273 1.00 82.94 94 ILE A O 1
ATOM 760 N N . ILE A 1 95 ? 1.342 -8.116 -6.599 1.00 81.56 95 ILE A N 1
ATOM 761 C CA . ILE A 1 95 ? 1.725 -6.706 -6.743 1.00 81.56 95 ILE A CA 1
ATOM 762 C C . ILE A 1 95 ? 1.762 -6.032 -5.368 1.00 81.56 95 ILE A C 1
ATOM 764 O O . ILE A 1 95 ? 2.750 -5.401 -5.000 1.00 81.56 95 ILE A O 1
ATOM 768 N N . ALA A 1 96 ? 0.727 -6.246 -4.563 1.00 87.25 96 ALA A N 1
ATOM 769 C CA . ALA A 1 96 ? 0.635 -5.699 -3.221 1.00 87.25 96 ALA A CA 1
ATOM 770 C C . ALA A 1 96 ? 1.740 -6.210 -2.278 1.00 87.25 96 ALA A C 1
ATOM 772 O O . ALA A 1 96 ? 2.328 -5.422 -1.540 1.00 87.25 96 ALA A O 1
ATOM 773 N N . GLN A 1 97 ? 2.076 -7.505 -2.336 1.00 87.69 97 GLN A N 1
ATOM 774 C CA . GLN A 1 97 ? 3.215 -8.052 -1.591 1.00 87.69 97 GLN A CA 1
ATOM 775 C C . GLN A 1 97 ? 4.525 -7.373 -2.002 1.00 87.69 97 GLN A C 1
ATOM 777 O O . GLN A 1 97 ? 5.354 -7.070 -1.154 1.00 87.69 97 GLN A O 1
ATOM 782 N N . SER A 1 98 ? 4.692 -7.091 -3.290 1.00 86.12 98 SER A N 1
ATOM 783 C CA . SER A 1 98 ? 5.892 -6.442 -3.825 1.00 86.12 98 SER A CA 1
ATOM 784 C C . SER A 1 98 ? 6.046 -5.009 -3.316 1.00 86.12 98 SER A C 1
ATOM 786 O O . SER A 1 98 ? 7.148 -4.596 -2.965 1.00 86.12 98 SER A O 1
ATOM 788 N N . MET A 1 99 ? 4.935 -4.272 -3.209 1.00 88.56 99 MET A N 1
ATOM 789 C CA . MET A 1 99 ? 4.916 -2.940 -2.594 1.00 88.56 99 MET A CA 1
ATOM 790 C C . MET A 1 99 ? 5.253 -2.998 -1.100 1.00 88.56 99 MET A C 1
ATOM 792 O O . MET A 1 99 ? 5.993 -2.158 -0.600 1.00 88.56 99 MET A O 1
ATOM 796 N N . ILE A 1 100 ? 4.771 -4.021 -0.388 1.00 91.81 100 ILE A N 1
ATOM 797 C CA . ILE A 1 100 ? 5.121 -4.240 1.021 1.00 91.81 100 ILE A CA 1
ATOM 798 C C . ILE A 1 100 ? 6.613 -4.527 1.173 1.00 91.81 100 ILE A C 1
ATOM 800 O O . ILE A 1 100 ? 7.257 -3.906 2.011 1.00 91.81 100 ILE A O 1
ATOM 804 N N . GLU A 1 101 ? 7.181 -5.422 0.362 1.00 89.69 101 GLU A N 1
ATOM 805 C CA . GLU A 1 101 ? 8.621 -5.703 0.387 1.00 89.69 101 GLU A CA 1
ATOM 806 C C . GLU A 1 101 ? 9.444 -4.437 0.114 1.00 89.69 101 GLU A C 1
ATOM 808 O O . GLU A 1 101 ? 10.437 -4.195 0.799 1.00 89.69 101 GLU A O 1
ATOM 813 N N . MET A 1 102 ? 8.999 -3.581 -0.814 1.00 88.06 102 MET A N 1
ATOM 814 C CA . MET A 1 102 ? 9.621 -2.277 -1.056 1.00 88.06 102 MET A CA 1
ATOM 815 C C . MET A 1 102 ? 9.570 -1.387 0.196 1.00 88.06 102 MET A C 1
ATOM 817 O O . MET A 1 102 ? 10.601 -0.857 0.607 1.00 88.06 102 MET A O 1
ATOM 821 N N . CYS A 1 103 ? 8.415 -1.265 0.859 1.00 91.81 103 CYS A N 1
ATOM 822 C CA . CYS A 1 103 ? 8.301 -0.507 2.108 1.00 91.81 103 CYS A CA 1
ATOM 823 C C . CYS A 1 103 ? 9.173 -1.074 3.235 1.00 91.81 103 CYS A C 1
ATOM 825 O O . CYS A 1 103 ? 9.722 -0.306 4.018 1.00 91.81 103 CYS A O 1
ATOM 827 N N . LEU A 1 104 ? 9.320 -2.394 3.338 1.00 91.38 104 LEU A N 1
ATOM 828 C CA . LEU A 1 104 ? 10.167 -3.019 4.358 1.00 91.38 104 LEU A CA 1
ATOM 829 C C . LEU A 1 104 ? 11.661 -2.808 4.087 1.00 91.38 104 LEU A C 1
ATOM 831 O O . LEU A 1 104 ? 12.440 -2.718 5.031 1.00 91.38 104 LEU A O 1
ATOM 835 N N . LYS A 1 105 ? 12.070 -2.763 2.814 1.00 89.38 105 LYS A N 1
ATOM 836 C CA . LYS A 1 105 ? 13.480 -2.645 2.415 1.00 89.38 105 LYS A CA 1
ATOM 837 C C . LYS A 1 105 ? 13.969 -1.208 2.300 1.00 89.38 105 LYS A C 1
ATOM 839 O O . LYS A 1 105 ? 15.087 -0.922 2.715 1.00 89.38 105 LYS A O 1
ATOM 844 N N . GLU A 1 106 ? 13.159 -0.331 1.718 1.00 89.62 106 GLU A N 1
ATOM 845 C CA . GLU A 1 106 ? 13.533 1.055 1.411 1.00 89.62 106 GLU A CA 1
ATOM 846 C C . GLU A 1 106 ? 12.732 2.091 2.206 1.00 89.62 106 GLU A C 1
ATOM 848 O O . GLU A 1 106 ? 13.063 3.277 2.170 1.00 89.62 106 GLU A O 1
ATOM 853 N N . GLY A 1 107 ? 11.664 1.677 2.892 1.00 88.62 107 GLY A N 1
ATOM 854 C CA . GLY A 1 107 ? 10.776 2.602 3.581 1.00 88.62 107 GLY A CA 1
ATOM 855 C C . GLY A 1 107 ? 11.458 3.281 4.759 1.00 88.62 107 GLY A C 1
ATOM 856 O O . GLY A 1 107 ? 12.036 2.627 5.626 1.00 88.62 107 GLY A O 1
ATOM 857 N N . HIS A 1 108 ? 11.342 4.605 4.808 1.00 87.56 108 HIS A N 1
ATOM 858 C CA . HIS A 1 108 ? 11.781 5.385 5.952 1.00 87.56 108 HIS A CA 1
ATOM 859 C C . HIS A 1 108 ? 10.832 5.129 7.123 1.00 87.56 108 HIS A C 1
ATOM 861 O O . HIS A 1 108 ? 9.627 5.366 7.010 1.00 87.56 108 HIS A O 1
ATOM 867 N N . GLU A 1 109 ? 11.373 4.656 8.243 1.00 84.88 109 GLU A N 1
ATOM 868 C CA . GLU A 1 109 ? 10.612 4.473 9.476 1.00 84.88 109 GLU A CA 1
ATOM 869 C C . GLU A 1 109 ? 10.362 5.822 10.143 1.00 84.88 109 GLU A C 1
ATOM 871 O O . GLU A 1 109 ? 11.276 6.628 10.322 1.00 84.88 109 GLU A O 1
ATOM 876 N N . VAL A 1 110 ? 9.117 6.072 10.527 1.00 73.06 110 VAL A N 1
ATOM 877 C CA . VAL A 1 110 ? 8.760 7.202 11.381 1.00 73.06 110 VAL A CA 1
ATOM 878 C C . VAL A 1 110 ? 8.237 6.633 12.690 1.00 73.06 110 VAL A C 1
ATOM 880 O O . VAL A 1 110 ? 7.193 5.971 12.687 1.00 73.06 110 VAL A O 1
ATOM 883 N N . PRO A 1 111 ? 8.940 6.861 13.813 1.00 61.88 111 PRO A N 1
ATOM 884 C CA . PRO A 1 111 ? 8.418 6.505 15.121 1.00 61.88 111 PRO A CA 1
ATOM 885 C C . PRO A 1 111 ? 7.097 7.238 15.376 1.00 61.88 111 PRO A C 1
ATOM 887 O O . PRO A 1 111 ? 7.011 8.447 15.153 1.00 61.88 111 PRO A O 1
ATOM 890 N N . ALA A 1 112 ? 6.092 6.527 15.897 1.00 57.56 112 ALA A N 1
ATOM 891 C CA . ALA A 1 112 ? 4.771 7.086 16.212 1.00 57.56 112 ALA A CA 1
ATOM 892 C C . ALA A 1 112 ? 4.850 8.353 17.093 1.00 57.56 112 ALA A C 1
ATOM 894 O O . ALA A 1 112 ? 4.043 9.267 16.947 1.00 57.56 112 ALA A O 1
ATOM 895 N N . ALA A 1 113 ? 5.889 8.457 17.931 1.00 50.25 113 ALA A N 1
ATOM 896 C CA . ALA A 1 113 ? 6.132 9.597 18.810 1.00 50.25 113 ALA A CA 1
ATOM 897 C C . ALA A 1 113 ? 6.367 10.947 18.096 1.00 50.25 113 ALA A C 1
ATOM 899 O O . ALA A 1 113 ? 6.264 11.990 18.736 1.00 50.25 113 ALA A O 1
ATOM 900 N N . TYR A 1 114 ? 6.683 10.948 16.795 1.00 49.28 114 TYR A N 1
ATOM 901 C CA . TYR A 1 114 ? 6.923 12.170 16.014 1.00 49.28 114 TYR A CA 1
ATOM 902 C C . TYR A 1 114 ? 5.693 12.637 15.212 1.00 49.28 114 TYR A C 1
ATOM 904 O O . TYR A 1 114 ? 5.694 13.734 14.662 1.00 49.28 114 TYR A O 1
ATOM 912 N N . LEU A 1 115 ? 4.633 11.824 15.133 1.00 52.97 115 LEU A N 1
ATOM 913 C CA . LEU A 1 115 ? 3.447 12.136 14.324 1.00 52.97 115 LEU A CA 1
ATOM 914 C C . LEU A 1 115 ? 2.432 13.039 15.050 1.00 52.97 115 LEU A C 1
ATOM 916 O O . LEU A 1 115 ? 1.754 13.829 14.401 1.00 52.97 115 LEU A O 1
ATOM 920 N N . ASP A 1 116 ? 2.394 13.010 16.386 1.00 47.19 116 ASP A N 1
ATOM 921 C CA . ASP A 1 116 ? 1.448 13.786 17.212 1.00 47.19 116 ASP A CA 1
ATOM 922 C C . ASP A 1 116 ? 1.952 15.199 17.587 1.00 47.19 116 ASP A C 1
ATOM 924 O O . ASP A 1 116 ? 1.239 15.964 18.241 1.00 47.19 116 ASP A O 1
ATOM 928 N N . SER A 1 117 ? 3.175 15.589 17.197 1.00 44.03 117 SER A N 1
ATOM 929 C CA . SER A 1 117 ? 3.769 16.877 17.598 1.00 44.03 117 SER A CA 1
ATOM 930 C C . SER A 1 117 ? 3.364 18.071 16.726 1.00 44.03 117 SER A C 1
ATOM 932 O O . SER A 1 117 ? 3.895 19.162 16.923 1.00 44.03 117 SER A O 1
ATOM 934 N N . LEU A 1 118 ? 2.465 17.896 15.749 1.00 44.25 118 LEU A N 1
ATOM 935 C CA . LEU A 1 118 ? 2.126 18.959 14.791 1.00 44.25 118 LEU A CA 1
ATOM 936 C C . LEU A 1 118 ? 0.687 19.491 14.859 1.00 44.25 118 LEU A C 1
ATOM 938 O O . LEU A 1 118 ? 0.427 20.504 14.216 1.00 44.25 118 LEU A O 1
ATOM 942 N N . THR A 1 119 ? -0.243 18.910 15.631 1.00 44.72 119 THR A N 1
ATOM 943 C CA . THR A 1 119 ? -1.640 19.405 15.653 1.00 44.72 119 THR A CA 1
ATOM 944 C C . THR A 1 119 ? -2.429 19.051 16.934 1.00 44.72 119 THR A C 1
ATOM 946 O O . THR A 1 119 ? -3.207 18.103 16.891 1.00 44.72 119 THR A O 1
ATOM 949 N N . SER A 1 120 ? -2.277 19.773 18.058 1.00 42.41 120 SER A N 1
ATOM 950 C CA . SER A 1 120 ? -3.287 19.897 19.151 1.00 42.41 120 SER A CA 1
ATOM 951 C C . SER A 1 120 ? -2.707 20.640 20.371 1.00 42.41 120 SER A C 1
ATOM 953 O O . SER A 1 120 ? -1.611 20.307 20.809 1.00 42.41 120 SER A O 1
ATOM 955 N N . GLU A 1 121 ? -3.438 21.608 20.941 1.00 45.56 121 GLU A N 1
ATOM 956 C CA . GLU A 1 121 ? -3.078 22.326 22.186 1.00 45.56 121 GLU A CA 1
ATOM 957 C C . GLU A 1 121 ? -3.459 21.560 23.477 1.00 45.56 121 GLU A C 1
ATOM 959 O O . GLU A 1 121 ? -3.065 21.959 24.573 1.00 45.56 121 GLU A O 1
ATOM 964 N N . ASP A 1 122 ? -4.179 20.435 23.377 1.00 43.62 122 ASP A N 1
ATOM 965 C CA . ASP A 1 122 ? -4.635 19.660 24.540 1.00 43.62 122 ASP A CA 1
ATOM 966 C C . ASP A 1 122 ? -3.611 18.598 24.978 1.00 43.62 122 ASP A C 1
ATOM 968 O O . ASP A 1 122 ? -3.644 17.424 24.593 1.00 43.62 122 ASP A O 1
ATOM 972 N N . LEU A 1 123 ? -2.709 19.030 25.860 1.00 40.94 123 LEU A N 1
ATOM 973 C CA . LEU A 1 123 ? -1.590 18.263 26.423 1.00 40.94 123 LEU A CA 1
ATOM 974 C C . LEU A 1 123 ? -2.003 16.988 27.199 1.00 40.94 123 LEU A C 1
ATOM 976 O O . LEU A 1 123 ? -1.188 16.087 27.395 1.00 40.94 123 LEU A O 1
ATOM 980 N N . SER A 1 124 ? -3.254 16.891 27.665 1.00 33.69 124 SER A N 1
ATOM 981 C CA . SER A 1 124 ? -3.744 15.779 28.503 1.00 33.69 124 SER A CA 1
ATOM 982 C C . SER A 1 124 ? -4.147 14.529 27.707 1.00 33.69 124 SER A C 1
ATOM 984 O O . SER A 1 124 ? -4.107 13.422 28.245 1.00 33.69 124 SER A O 1
ATOM 986 N N . ILE A 1 125 ? -4.479 14.682 26.420 1.00 42.66 125 ILE A N 1
ATOM 987 C CA . ILE A 1 125 ? -4.795 13.571 25.503 1.00 42.66 125 ILE A CA 1
ATOM 988 C C . ILE A 1 125 ? -3.501 12.989 24.903 1.00 42.66 125 ILE A C 1
ATOM 990 O O . ILE A 1 125 ? -3.393 11.779 24.704 1.00 42.66 125 ILE A O 1
ATOM 994 N N . GLN A 1 126 ? -2.487 13.838 24.717 1.00 40.16 126 GLN A N 1
ATOM 995 C CA . GLN A 1 126 ? -1.211 13.524 24.064 1.00 40.16 126 GLN A CA 1
ATOM 996 C C . GLN A 1 126 ? -0.355 12.501 24.839 1.00 40.16 126 GLN A C 1
ATOM 998 O O . GLN A 1 126 ? 0.316 11.659 24.249 1.00 40.16 126 GLN A O 1
ATOM 1003 N N . ILE A 1 127 ? -0.386 12.519 26.176 1.00 38.12 127 ILE A N 1
ATOM 1004 C CA . ILE A 1 127 ? 0.462 11.626 26.991 1.00 38.12 127 ILE A CA 1
ATOM 1005 C C . ILE A 1 127 ? -0.031 10.167 26.949 1.00 38.12 127 ILE A C 1
ATOM 1007 O O . ILE A 1 127 ? 0.782 9.242 26.971 1.00 38.12 127 ILE A O 1
ATOM 1011 N N . ASN A 1 128 ? -1.343 9.948 26.811 1.00 32.91 128 ASN A N 1
ATOM 1012 C CA . ASN A 1 128 ? -1.918 8.604 26.725 1.00 32.91 128 ASN A CA 1
ATOM 1013 C C . ASN A 1 128 ? -1.860 8.020 25.297 1.00 32.91 128 ASN A C 1
ATOM 1015 O O . ASN A 1 128 ? -1.756 6.801 25.162 1.00 32.91 128 ASN A O 1
ATOM 1019 N N . SER A 1 129 ? -1.871 8.851 24.239 1.00 47.94 129 SER A N 1
ATOM 1020 C CA . SER A 1 129 ? -1.696 8.393 22.846 1.00 47.94 129 SER A CA 1
ATOM 1021 C C . SER A 1 129 ? -0.247 7.991 22.549 1.00 47.94 129 SER A C 1
ATOM 1023 O O . SER A 1 129 ? -0.002 6.929 21.978 1.00 47.94 129 SER A O 1
ATOM 1025 N N . LEU A 1 130 ? 0.726 8.782 23.010 1.00 48.94 130 LEU A N 1
ATOM 1026 C CA . LEU A 1 130 ? 2.149 8.579 22.719 1.00 48.94 130 LEU A CA 1
ATOM 1027 C C . LEU A 1 130 ? 2.754 7.340 23.402 1.00 48.94 130 LEU A C 1
ATOM 1029 O O . LEU A 1 130 ? 3.582 6.660 22.801 1.00 48.94 130 LEU A O 1
ATOM 1033 N N . GLN A 1 131 ? 2.350 7.013 24.636 1.00 44.97 131 GLN A N 1
ATOM 1034 C CA . GLN A 1 131 ? 2.839 5.809 25.331 1.00 44.97 131 GLN A CA 1
ATOM 1035 C C . GLN A 1 131 ? 2.154 4.522 24.843 1.00 44.97 131 GLN A C 1
ATOM 1037 O O . GLN A 1 131 ? 2.767 3.454 24.869 1.00 44.97 131 GLN A O 1
ATOM 1042 N N . GLY A 1 132 ? 0.903 4.622 24.377 1.00 55.91 132 GLY A N 1
ATOM 1043 C CA . GLY A 1 132 ? 0.107 3.484 23.915 1.00 55.91 132 GLY A CA 1
ATOM 1044 C C . GLY A 1 132 ? 0.502 2.959 22.534 1.00 55.91 132 GLY A C 1
ATOM 1045 O O . GLY A 1 132 ? 0.316 1.780 22.270 1.00 55.91 132 GLY A O 1
ATOM 1046 N N . LEU A 1 133 ? 1.092 3.790 21.669 1.00 71.81 133 LEU A N 1
ATOM 1047 C CA . LEU A 1 133 ? 1.471 3.409 20.300 1.00 71.81 133 LEU A CA 1
ATOM 1048 C C . LEU A 1 133 ? 2.855 2.739 20.193 1.00 71.81 133 LEU A C 1
ATOM 1050 O O . LEU A 1 133 ? 3.334 2.498 19.084 1.00 71.81 133 LEU A O 1
ATOM 1054 N N . ASN A 1 134 ? 3.504 2.412 21.318 1.00 75.06 134 ASN A N 1
ATOM 1055 C CA . ASN A 1 134 ? 4.708 1.574 21.334 1.00 75.06 134 ASN A CA 1
ATOM 1056 C C . ASN A 1 134 ? 4.352 0.159 20.843 1.00 75.06 134 ASN A C 1
ATOM 1058 O O . ASN A 1 134 ? 3.911 -0.696 21.608 1.00 75.06 134 ASN A O 1
ATOM 1062 N N . GLY A 1 135 ? 4.516 -0.060 19.541 1.00 82.62 135 GLY A N 1
ATOM 1063 C CA . GLY A 1 135 ? 3.983 -1.221 18.824 1.00 82.62 135 GLY A CA 1
ATOM 1064 C C . GLY A 1 135 ? 3.401 -0.860 17.457 1.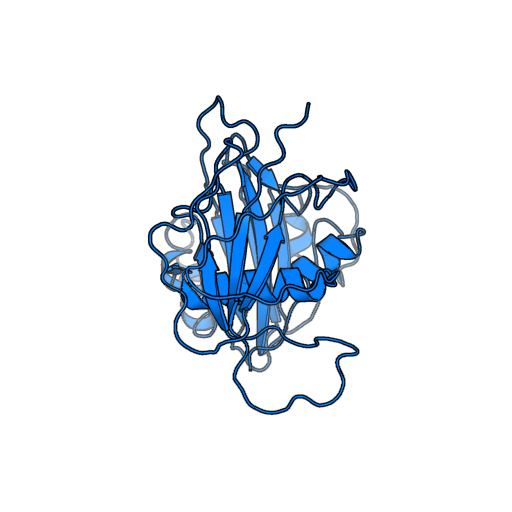00 82.62 135 GLY A C 1
ATOM 1065 O O . GLY A 1 135 ? 3.121 -1.747 16.660 1.00 82.62 135 GLY A O 1
ATOM 1066 N N . THR A 1 136 ? 3.274 0.425 17.134 1.00 90.00 136 THR A N 1
ATOM 1067 C CA . THR A 1 136 ? 2.915 0.887 15.794 1.00 90.00 136 THR A CA 1
ATOM 1068 C C . THR A 1 136 ? 4.150 1.380 15.045 1.00 90.00 136 THR A C 1
ATOM 1070 O O . THR A 1 136 ? 4.896 2.221 15.548 1.00 90.00 136 THR A O 1
ATOM 1073 N N . ILE A 1 137 ? 4.364 0.876 13.828 1.00 91.12 137 ILE A N 1
ATOM 1074 C CA . ILE A 1 137 ? 5.452 1.315 12.943 1.00 91.12 137 ILE A CA 1
ATOM 1075 C C . ILE A 1 137 ? 4.841 1.912 11.682 1.00 91.12 137 ILE A C 1
ATOM 1077 O O . ILE A 1 137 ? 4.046 1.267 11.007 1.00 91.12 137 ILE A O 1
ATOM 1081 N N . THR A 1 138 ? 5.232 3.138 11.342 1.00 91.56 138 THR A N 1
ATOM 1082 C CA . THR A 1 138 ? 4.864 3.770 10.071 1.00 91.56 138 THR A CA 1
ATOM 1083 C C . THR A 1 138 ? 6.074 3.777 9.150 1.00 91.56 138 THR A C 1
ATOM 1085 O O . THR A 1 138 ? 7.165 4.178 9.557 1.00 91.56 138 THR A O 1
ATOM 1088 N N . ARG A 1 139 ? 5.888 3.346 7.902 1.00 93.00 139 ARG A N 1
ATOM 1089 C CA . ARG A 1 139 ? 6.913 3.352 6.856 1.00 93.00 139 ARG A CA 1
ATOM 1090 C C . ARG A 1 139 ? 6.399 4.081 5.637 1.00 93.00 139 ARG A C 1
ATOM 1092 O O . ARG A 1 139 ? 5.255 3.870 5.233 1.00 93.00 139 ARG A O 1
ATOM 1099 N N . TYR A 1 140 ? 7.265 4.854 4.997 1.00 92.56 140 TYR A N 1
ATOM 1100 C CA . TYR A 1 140 ? 6.933 5.414 3.697 1.00 92.56 140 TYR A CA 1
ATOM 1101 C C . TYR A 1 140 ? 8.075 5.371 2.690 1.00 92.56 140 TYR A C 1
ATOM 1103 O O . TYR A 1 140 ? 9.250 5.453 3.043 1.00 92.56 140 TYR A O 1
ATOM 1111 N N . VAL A 1 141 ? 7.709 5.284 1.412 1.00 91.12 141 VAL A N 1
ATOM 1112 C CA . VAL A 1 141 ? 8.624 5.367 0.269 1.00 91.12 141 VAL A CA 1
ATOM 1113 C C . VAL A 1 141 ? 8.196 6.552 -0.592 1.00 91.12 141 VAL A C 1
ATOM 1115 O O . VAL A 1 141 ? 7.095 6.554 -1.133 1.00 91.12 141 VAL A O 1
ATOM 1118 N N . SER A 1 142 ? 9.061 7.560 -0.712 1.00 88.56 142 SER A N 1
ATOM 1119 C CA . SER A 1 142 ? 8.851 8.715 -1.614 1.00 88.56 142 SER A CA 1
ATOM 1120 C C . SER A 1 142 ? 10.050 8.978 -2.517 1.00 88.56 142 SER A C 1
ATOM 1122 O O . SER A 1 142 ? 9.916 9.455 -3.644 1.00 88.56 142 SER A O 1
ATOM 1124 N N . LYS A 1 143 ? 11.252 8.690 -2.010 1.00 83.56 143 LYS A N 1
ATOM 1125 C CA . LYS A 1 143 ? 12.500 8.946 -2.721 1.00 83.56 143 LYS A CA 1
ATOM 1126 C C . LYS A 1 143 ? 12.543 8.113 -3.997 1.00 83.56 143 LYS A C 1
ATOM 1128 O O . LYS A 1 143 ? 12.327 6.908 -3.945 1.00 83.56 143 LYS A O 1
ATOM 1133 N N . ASP A 1 144 ? 12.837 8.750 -5.128 1.00 79.69 144 ASP A N 1
ATOM 1134 C CA . ASP A 1 144 ? 13.049 8.085 -6.421 1.00 79.69 144 ASP A CA 1
ATOM 1135 C C . ASP A 1 144 ? 11.862 7.225 -6.919 1.00 79.69 144 ASP A C 1
ATOM 1137 O O . ASP A 1 144 ? 12.019 6.418 -7.832 1.00 79.69 144 ASP A O 1
ATOM 1141 N N . PHE A 1 145 ? 10.671 7.380 -6.329 1.00 81.25 145 PHE A N 1
ATOM 1142 C CA . PHE A 1 145 ? 9.453 6.619 -6.651 1.00 81.25 145 PHE A CA 1
ATOM 1143 C C . PHE A 1 145 ? 8.501 7.402 -7.572 1.00 81.25 145 PHE A C 1
ATOM 1145 O O . PHE A 1 145 ? 7.720 6.823 -8.318 1.00 81.25 145 PHE A O 1
ATOM 1152 N N . GLY A 1 146 ? 8.593 8.739 -7.577 1.00 79.69 146 GLY A N 1
ATOM 1153 C CA . GLY A 1 146 ? 7.671 9.591 -8.338 1.00 79.69 146 GLY A CA 1
ATOM 1154 C C . GLY A 1 146 ? 6.247 9.536 -7.775 1.00 79.69 146 GLY A C 1
ATOM 1155 O O . GLY A 1 146 ? 5.278 9.446 -8.527 1.00 79.69 146 GLY A O 1
ATOM 1156 N N . GLY A 1 147 ? 6.125 9.529 -6.449 1.00 87.31 147 GLY A N 1
ATOM 1157 C CA . GLY A 1 147 ? 4.877 9.327 -5.720 1.00 87.31 147 GLY A CA 1
ATOM 1158 C C . GLY A 1 147 ? 5.138 9.061 -4.236 1.00 87.31 147 GLY A C 1
ATOM 1159 O O . GLY A 1 147 ? 6.203 9.404 -3.721 1.00 87.31 147 GLY A O 1
ATOM 1160 N N . HIS A 1 148 ? 4.195 8.403 -3.568 1.00 90.06 148 HIS A N 1
ATOM 1161 C CA . HIS A 1 148 ? 4.269 8.049 -2.155 1.00 90.06 148 HIS A CA 1
ATOM 1162 C C . HIS A 1 148 ? 3.623 6.688 -1.892 1.00 90.06 148 HIS A C 1
ATOM 1164 O O . HIS A 1 148 ? 2.471 6.491 -2.267 1.00 90.06 148 HIS A O 1
ATOM 1170 N N . ILE A 1 149 ? 4.300 5.786 -1.187 1.00 92.94 149 ILE A N 1
ATOM 1171 C CA . ILE A 1 149 ? 3.650 4.639 -0.539 1.00 92.94 149 ILE A CA 1
ATOM 1172 C C . ILE A 1 149 ? 3.702 4.866 0.962 1.00 92.94 149 ILE A C 1
ATOM 1174 O O . ILE A 1 149 ? 4.783 5.109 1.493 1.00 92.94 149 ILE A O 1
ATOM 1178 N N . LEU A 1 150 ? 2.561 4.745 1.633 1.00 94.44 150 LEU A N 1
ATOM 1179 C CA . LEU A 1 150 ? 2.446 4.825 3.083 1.00 94.44 150 LEU A CA 1
ATOM 1180 C C . LEU A 1 150 ? 1.905 3.507 3.632 1.00 94.44 150 LEU A C 1
ATOM 1182 O O . LEU A 1 150 ? 0.800 3.083 3.283 1.00 94.44 150 LEU A O 1
ATOM 1186 N N . MET A 1 151 ? 2.684 2.866 4.497 1.00 95.75 151 MET A N 1
ATOM 1187 C CA . MET A 1 151 ? 2.350 1.603 5.144 1.00 95.75 151 MET A CA 1
ATOM 1188 C C . MET A 1 151 ? 2.415 1.761 6.659 1.00 95.75 151 MET A C 1
ATOM 1190 O O . MET A 1 151 ? 3.331 2.389 7.188 1.00 95.75 151 MET A O 1
ATOM 1194 N N . VAL A 1 152 ? 1.467 1.148 7.356 1.00 95.06 152 VAL A N 1
ATOM 1195 C CA . VAL A 1 152 ? 1.466 1.078 8.818 1.00 95.06 152 VAL A CA 1
ATOM 1196 C C . VAL A 1 152 ? 1.438 -0.378 9.260 1.00 95.06 152 VAL A C 1
ATOM 1198 O O . VAL A 1 152 ? 0.782 -1.217 8.642 1.00 95.06 152 VAL A O 1
ATOM 1201 N N . GLU A 1 153 ? 2.177 -0.675 10.322 1.00 94.94 153 GLU A N 1
ATOM 1202 C CA . GLU A 1 153 ? 2.271 -1.976 10.969 1.00 94.94 153 GLU A CA 1
ATOM 1203 C C . GLU A 1 153 ? 1.750 -1.868 12.402 1.00 94.94 153 GLU A C 1
ATOM 1205 O O . GLU A 1 153 ? 2.215 -1.038 13.179 1.00 94.94 153 GLU A O 1
ATOM 1210 N N . ASN A 1 154 ? 0.802 -2.731 12.746 1.00 95.50 154 ASN A N 1
ATOM 1211 C CA . ASN A 1 154 ? 0.273 -2.915 14.084 1.00 95.50 154 ASN A CA 1
ATOM 1212 C C . ASN A 1 154 ? 0.916 -4.164 14.711 1.00 95.50 154 ASN A C 1
ATOM 1214 O O . ASN A 1 154 ? 0.507 -5.287 14.416 1.00 95.50 154 ASN A O 1
ATOM 1218 N N . HIS A 1 155 ? 1.909 -3.977 15.580 1.00 94.19 155 HIS A N 1
ATOM 1219 C CA . HIS A 1 155 ? 2.544 -5.041 16.371 1.00 94.19 155 HIS A CA 1
ATOM 1220 C C . HIS A 1 155 ? 1.856 -5.281 17.725 1.00 94.19 155 HIS A C 1
ATOM 1222 O O . HIS A 1 155 ? 2.365 -6.048 18.547 1.00 94.19 155 HIS A O 1
ATOM 1228 N N . HIS A 1 156 ? 0.706 -4.655 17.982 1.00 93.19 156 HIS A N 1
ATOM 1229 C CA . HIS A 1 156 ? -0.100 -4.973 19.153 1.00 93.19 156 HIS A CA 1
ATOM 1230 C C . HIS A 1 156 ? -0.768 -6.338 18.966 1.00 93.19 156 HIS A C 1
ATOM 1232 O O . HIS A 1 156 ? -1.194 -6.709 17.871 1.00 93.19 156 HIS A O 1
ATOM 1238 N N . GLN A 1 157 ? -0.834 -7.116 20.047 1.00 93.88 157 GLN A N 1
ATOM 1239 C CA . GLN A 1 157 ? -1.319 -8.498 19.995 1.00 93.88 157 GLN A CA 1
ATOM 1240 C C . GLN A 1 157 ? -2.837 -8.612 20.137 1.00 93.88 157 GLN A C 1
ATOM 1242 O O . GLN A 1 157 ? -3.398 -9.651 19.790 1.00 93.88 157 GLN A O 1
ATOM 1247 N N . ARG A 1 158 ? -3.501 -7.588 20.685 1.00 93.94 158 ARG A N 1
ATOM 1248 C CA . ARG A 1 158 ? -4.922 -7.656 21.057 1.00 93.94 158 ARG A CA 1
ATOM 1249 C C . ARG A 1 158 ? -5.734 -6.482 20.533 1.00 93.94 158 ARG A C 1
ATOM 1251 O O . ARG A 1 158 ? -6.934 -6.624 20.331 1.00 93.94 158 ARG A O 1
ATOM 1258 N N . GLU A 1 159 ? -5.085 -5.353 20.304 1.00 94.56 159 GLU A N 1
ATOM 1259 C CA . GLU A 1 159 ? -5.711 -4.101 19.921 1.00 94.56 159 GLU A CA 1
ATOM 1260 C C . GLU A 1 159 ? -5.724 -3.921 18.402 1.00 94.56 159 GLU A C 1
ATOM 1262 O O . GLU A 1 159 ? -4.726 -4.140 17.708 1.00 94.56 159 GLU A O 1
ATOM 1267 N N . PHE A 1 160 ? -6.868 -3.487 17.884 1.00 95.44 160 PHE A N 1
ATOM 1268 C CA . PHE A 1 160 ? -6.964 -2.928 16.545 1.00 95.44 160 PHE A CA 1
ATOM 1269 C C . PHE A 1 160 ? -6.315 -1.547 16.540 1.00 95.44 160 PHE A C 1
ATOM 1271 O O . PHE A 1 160 ? -6.354 -0.821 17.534 1.00 95.44 160 PHE A O 1
ATOM 1278 N N . LEU A 1 161 ? -5.745 -1.171 15.405 1.00 94.81 161 LEU A N 1
ATOM 1279 C CA . LEU A 1 161 ? -5.194 0.155 15.190 1.00 94.81 161 LEU A CA 1
ATOM 1280 C C . LEU A 1 161 ? -6.090 0.885 14.196 1.00 94.81 161 LEU A C 1
ATOM 1282 O O . LEU A 1 161 ? -6.176 0.501 13.031 1.00 94.81 161 LEU A O 1
ATOM 1286 N N . HIS A 1 162 ? -6.775 1.925 14.660 1.00 94.00 162 HIS A N 1
ATOM 1287 C CA . HIS A 1 162 ? -7.519 2.818 13.780 1.00 94.00 162 HIS A CA 1
ATOM 1288 C C . HIS A 1 162 ? -6.564 3.892 13.277 1.00 94.00 162 HIS A C 1
ATOM 1290 O O . HIS A 1 162 ? -5.867 4.530 14.072 1.00 94.00 162 HIS A O 1
ATOM 1296 N N . VAL A 1 163 ? -6.540 4.091 11.963 1.00 93.38 163 VAL A N 1
ATOM 1297 C CA . VAL A 1 163 ? -5.669 5.061 11.302 1.00 93.38 163 VAL A CA 1
ATOM 1298 C C . VAL A 1 163 ? -6.501 5.990 10.433 1.00 93.38 163 VAL A C 1
ATOM 1300 O O . VAL A 1 163 ? -7.335 5.540 9.657 1.00 93.38 163 VAL A O 1
ATOM 1303 N N . TYR A 1 164 ? -6.278 7.289 10.588 1.00 92.12 164 TYR A N 1
ATOM 1304 C CA . TYR A 1 164 ? -6.791 8.341 9.724 1.00 92.12 164 TYR A CA 1
ATOM 1305 C C . TYR A 1 164 ? -5.590 8.922 8.994 1.00 92.12 164 TYR A C 1
ATOM 1307 O O . TYR A 1 164 ? -4.631 9.355 9.634 1.00 92.12 164 TYR A O 1
ATOM 1315 N N . CYS A 1 165 ? -5.637 8.908 7.670 1.00 92.50 165 CYS A N 1
ATOM 1316 C CA . CYS A 1 165 ? -4.599 9.436 6.807 1.00 92.50 165 CYS A CA 1
ATOM 1317 C C . CYS A 1 165 ? -5.182 10.534 5.929 1.00 92.50 165 CYS A C 1
ATOM 1319 O O . CYS A 1 165 ? -6.130 10.302 5.183 1.00 92.50 165 CYS A O 1
ATOM 1321 N N . ASP A 1 166 ? -4.573 11.711 5.982 1.00 91.19 166 ASP A N 1
ATOM 1322 C CA . ASP A 1 166 ? -4.970 12.880 5.212 1.00 91.19 166 ASP A CA 1
ATOM 1323 C C . ASP A 1 166 ? -3.813 13.369 4.353 1.00 91.19 166 ASP A C 1
ATOM 1325 O O . ASP A 1 166 ? -2.822 13.904 4.849 1.00 91.19 166 ASP A O 1
ATOM 1329 N N . CYS A 1 167 ? -3.963 13.179 3.050 1.00 91.81 167 CYS A N 1
ATOM 1330 C CA . CYS A 1 167 ? -3.048 13.650 2.028 1.00 91.81 167 CYS A CA 1
ATOM 1331 C C . CYS A 1 167 ? -3.641 14.803 1.205 1.00 91.81 167 CYS A C 1
ATOM 1333 O O . CYS A 1 167 ? -3.141 15.081 0.117 1.00 91.81 167 CYS A O 1
ATOM 1335 N N . SER A 1 168 ? -4.712 15.459 1.665 1.00 92.88 168 SER A N 1
ATOM 1336 C CA . SER A 1 168 ? -5.472 16.452 0.884 1.00 92.88 168 SER A CA 1
ATOM 1337 C C . SER A 1 168 ? -4.676 17.697 0.486 1.00 92.88 168 SER A C 1
ATOM 1339 O O . SER A 1 168 ? -5.023 18.352 -0.493 1.00 92.88 168 SER A O 1
ATOM 1341 N N . GLN A 1 169 ? -3.592 18.004 1.202 1.00 91.56 169 GLN A N 1
ATOM 1342 C CA . GLN A 1 169 ? -2.679 19.100 0.861 1.00 91.56 169 GLN A CA 1
ATOM 1343 C C . GLN A 1 169 ? -1.620 18.704 -0.188 1.00 91.56 169 GLN A C 1
ATOM 1345 O O . GLN A 1 169 ? -0.841 19.541 -0.645 1.00 91.56 169 GLN A O 1
ATOM 1350 N N . SER A 1 170 ? -1.581 17.431 -0.595 1.00 90.94 170 SER A N 1
ATOM 1351 C CA . SER A 1 170 ? -0.757 16.989 -1.721 1.00 90.94 170 SER A CA 1
ATOM 1352 C C . SER A 1 170 ? -1.312 17.545 -3.031 1.00 90.94 170 SER A C 1
ATOM 1354 O O . SER A 1 170 ? -2.523 17.579 -3.242 1.00 90.94 170 SER A O 1
ATOM 1356 N N . THR A 1 171 ? -0.428 17.942 -3.942 1.00 93.56 171 THR A N 1
ATOM 1357 C CA . THR A 1 171 ? -0.812 18.486 -5.251 1.00 93.56 171 THR A CA 1
ATOM 1358 C C . THR A 1 171 ? -0.254 17.629 -6.375 1.00 93.56 171 THR A C 1
ATOM 1360 O O . THR A 1 171 ? 0.824 17.048 -6.242 1.00 93.56 171 THR A O 1
ATOM 1363 N N . ASN A 1 172 ? -0.990 17.562 -7.490 1.00 90.31 172 ASN A N 1
ATOM 1364 C CA . ASN A 1 172 ? -0.577 16.854 -8.703 1.00 90.31 172 ASN A CA 1
ATOM 1365 C C . ASN A 1 172 ? -0.265 15.356 -8.478 1.00 90.31 172 ASN A C 1
ATOM 1367 O O . ASN A 1 172 ? 0.716 14.799 -8.978 1.00 90.31 172 ASN A O 1
ATOM 1371 N N . VAL A 1 173 ? -1.114 14.689 -7.696 1.00 89.69 173 VAL A N 1
ATOM 1372 C CA . VAL A 1 173 ? -1.021 13.256 -7.403 1.00 89.69 173 VAL A CA 1
ATOM 1373 C C . VAL A 1 173 ? -2.364 12.569 -7.630 1.00 89.69 173 VAL A C 1
ATOM 1375 O O . VAL A 1 173 ? -3.420 13.146 -7.380 1.00 89.69 173 VAL A O 1
ATOM 1378 N N . LEU A 1 174 ? -2.317 11.316 -8.070 1.00 89.19 174 LEU A N 1
ATOM 1379 C CA . LEU A 1 174 ? -3.446 10.390 -8.080 1.00 89.19 174 LEU A CA 1
ATOM 1380 C C . LEU A 1 174 ? -3.331 9.430 -6.906 1.00 89.19 174 LEU A C 1
ATOM 1382 O O . LEU A 1 174 ? -2.228 9.045 -6.530 1.00 89.19 174 LEU A O 1
ATOM 1386 N N . SER A 1 175 ? -4.473 9.018 -6.363 1.00 89.75 175 SER A N 1
ATOM 1387 C CA . SER A 1 175 ? -4.555 8.056 -5.269 1.00 89.75 175 SER A CA 1
ATOM 1388 C C . SER A 1 175 ? -5.241 6.776 -5.720 1.00 89.75 175 SER A C 1
ATOM 1390 O O . SER A 1 175 ? -6.351 6.813 -6.252 1.00 89.75 175 SER A O 1
ATOM 1392 N N . THR A 1 176 ? -4.630 5.640 -5.399 1.00 88.12 176 THR A N 1
ATOM 1393 C CA . THR A 1 176 ? -5.247 4.304 -5.519 1.00 88.12 176 THR A CA 1
ATOM 1394 C C . THR A 1 176 ? -6.502 4.137 -4.658 1.00 88.12 176 THR A C 1
ATOM 1396 O O . THR A 1 176 ? -7.346 3.302 -4.963 1.00 88.12 176 THR A O 1
ATOM 1399 N N . ARG A 1 177 ? -6.692 4.972 -3.626 1.00 88.69 177 ARG A N 1
ATOM 1400 C CA . ARG A 1 177 ? -7.914 5.001 -2.804 1.00 88.69 177 ARG A CA 1
ATOM 1401 C C . ARG A 1 177 ? -9.059 5.788 -3.447 1.00 88.69 177 ARG A C 1
ATOM 1403 O O . ARG A 1 177 ? -10.096 5.928 -2.810 1.00 88.69 177 ARG A O 1
ATOM 1410 N N . ALA A 1 178 ? -8.870 6.371 -4.636 1.00 87.38 178 ALA A N 1
ATOM 1411 C CA . ALA A 1 178 ? -9.801 7.330 -5.254 1.00 87.38 178 ALA A CA 1
ATOM 1412 C C . ALA A 1 178 ? -10.170 8.527 -4.341 1.00 87.38 178 ALA A C 1
ATOM 1414 O O . ALA A 1 178 ? -11.156 9.225 -4.556 1.00 87.38 178 ALA A O 1
ATOM 1415 N N . SER A 1 179 ? -9.365 8.760 -3.304 1.00 90.69 179 SER A N 1
ATOM 1416 C CA . SER A 1 179 ? -9.504 9.803 -2.293 1.00 90.69 179 SER A CA 1
ATOM 1417 C C . SER A 1 179 ? -8.120 10.105 -1.728 1.00 90.69 179 SER A C 1
ATOM 1419 O O . SER A 1 179 ? -7.272 9.211 -1.649 1.00 90.69 179 SER A O 1
ATOM 1421 N N . LEU A 1 180 ? -7.886 11.354 -1.327 1.00 92.75 180 LEU A N 1
ATOM 1422 C CA . LEU A 1 180 ? -6.678 11.749 -0.595 1.00 92.75 180 LEU A CA 1
ATOM 1423 C C . LEU A 1 180 ? -6.833 11.599 0.920 1.00 92.75 180 LEU A C 1
ATOM 1425 O O . LEU A 1 180 ? -5.857 11.745 1.641 1.00 92.75 180 LEU A O 1
ATOM 1429 N N . ILE A 1 181 ? -8.033 11.278 1.395 1.00 92.62 181 ILE A N 1
ATOM 1430 C CA . ILE A 1 181 ? -8.301 10.959 2.795 1.00 92.62 181 ILE A CA 1
ATOM 1431 C C . ILE A 1 181 ? -8.694 9.487 2.885 1.00 92.62 181 ILE A C 1
ATOM 1433 O O . ILE A 1 181 ? -9.537 9.020 2.110 1.00 92.62 181 ILE A O 1
ATOM 1437 N N . SER A 1 182 ? -8.109 8.770 3.837 1.00 93.38 182 SER A N 1
ATOM 1438 C CA . SER A 1 182 ? -8.478 7.397 4.162 1.00 93.38 182 SER A CA 1
ATOM 1439 C C . SER A 1 182 ? -8.632 7.188 5.662 1.00 93.38 182 SER A C 1
ATOM 1441 O O . SER A 1 182 ? -7.974 7.834 6.477 1.00 93.38 182 SER A O 1
ATOM 1443 N N . LEU A 1 183 ? -9.537 6.280 6.013 1.00 93.75 183 LEU A N 1
ATOM 1444 C CA . LEU A 1 183 ? -9.615 5.691 7.338 1.00 93.75 183 LEU A CA 1
ATOM 1445 C C . LEU A 1 183 ? -9.518 4.183 7.219 1.00 93.75 183 LEU A C 1
ATOM 1447 O O . LEU A 1 183 ? -10.148 3.595 6.338 1.00 93.75 183 LEU A O 1
ATOM 1451 N N . ASP A 1 184 ? -8.766 3.569 8.119 1.00 95.75 184 ASP A N 1
ATOM 1452 C CA . ASP A 1 184 ? -8.487 2.143 8.084 1.00 95.75 184 ASP A CA 1
ATOM 1453 C C . ASP A 1 184 ? -8.449 1.547 9.493 1.00 95.75 184 ASP A C 1
ATOM 1455 O O . ASP A 1 184 ? -7.972 2.169 10.444 1.00 95.75 184 ASP A O 1
ATOM 1459 N N . VAL A 1 185 ? -8.941 0.317 9.610 1.00 96.12 185 VAL A N 1
ATOM 1460 C CA . VAL A 1 185 ? -8.804 -0.538 10.789 1.00 96.12 185 VAL A CA 1
ATOM 1461 C C . VAL A 1 185 ? -7.763 -1.608 10.478 1.00 96.12 185 VAL A C 1
ATOM 1463 O O . VAL A 1 185 ? -7.987 -2.487 9.646 1.00 96.12 185 VAL A O 1
ATOM 1466 N N . ILE A 1 186 ? -6.625 -1.561 11.169 1.00 96.94 186 ILE A N 1
ATOM 1467 C CA . ILE A 1 186 ? -5.544 -2.539 11.029 1.00 96.94 186 ILE A CA 1
ATOM 1468 C C . ILE A 1 186 ? -5.640 -3.546 12.185 1.00 96.94 186 ILE A C 1
ATOM 1470 O O . ILE A 1 186 ? -5.439 -3.164 13.344 1.00 96.94 186 ILE A O 1
ATOM 1474 N N . PRO A 1 187 ? -5.924 -4.834 11.915 1.00 97.38 187 PRO A N 1
ATOM 1475 C CA . PRO A 1 187 ? -6.040 -5.840 12.966 1.00 97.38 187 PRO A CA 1
ATOM 1476 C C . PRO A 1 187 ? -4.731 -6.059 13.746 1.00 97.38 187 PRO A C 1
ATOM 1478 O O . PRO A 1 187 ? -3.653 -5.729 13.239 1.00 97.38 187 PRO A O 1
ATOM 1481 N N . PRO A 1 188 ? -4.799 -6.670 14.944 1.00 96.69 188 PRO A N 1
ATOM 1482 C CA . PRO A 1 188 ? -3.613 -7.032 15.718 1.00 96.69 188 PRO A CA 1
ATOM 1483 C C . PRO A 1 188 ? -2.623 -7.863 14.897 1.00 96.69 188 PRO A C 1
ATOM 1485 O O . PRO A 1 188 ? -3.034 -8.787 14.189 1.00 96.69 188 PRO A O 1
ATOM 1488 N N . MET A 1 189 ? -1.325 -7.579 14.999 1.00 96.88 189 MET A N 1
ATOM 1489 C CA . MET A 1 189 ? -0.256 -8.262 14.251 1.00 96.88 189 MET A CA 1
ATOM 1490 C C . MET A 1 189 ? -0.428 -8.213 12.722 1.00 96.88 189 MET A C 1
ATOM 1492 O O . MET A 1 189 ? -0.088 -9.174 12.024 1.00 96.88 189 MET A O 1
ATOM 1496 N N . HIS A 1 190 ? -0.971 -7.117 12.183 1.00 97.75 190 HIS A N 1
ATOM 1497 C CA . HIS A 1 190 ? -1.096 -6.894 10.739 1.00 97.75 190 HIS A CA 1
ATOM 1498 C C . HIS A 1 190 ? -0.428 -5.595 10.292 1.00 97.75 190 HIS A C 1
ATOM 1500 O O . HIS A 1 190 ? -0.264 -4.650 11.051 1.00 97.75 190 HIS A O 1
ATOM 1506 N N . ARG A 1 191 ? -0.082 -5.543 9.011 1.00 96.81 191 ARG A N 1
ATOM 1507 C CA . ARG A 1 191 ? 0.356 -4.361 8.279 1.00 96.81 191 ARG A CA 1
ATOM 1508 C C . ARG A 1 191 ? -0.586 -4.065 7.128 1.00 96.81 191 ARG A C 1
ATOM 1510 O O . ARG A 1 191 ? -1.203 -4.979 6.576 1.00 96.81 191 ARG A O 1
ATOM 1517 N N . GLN A 1 192 ? -0.660 -2.806 6.730 1.00 96.75 192 GLN A N 1
ATOM 1518 C CA . GLN A 1 192 ? -1.520 -2.370 5.642 1.00 96.75 192 GLN A CA 1
ATOM 1519 C C . GLN A 1 192 ? -0.887 -1.204 4.883 1.00 96.75 192 GLN A C 1
ATOM 1521 O O . GLN A 1 192 ? -0.370 -0.270 5.495 1.00 96.75 192 GLN A O 1
ATOM 1526 N N . ILE A 1 193 ? -0.956 -1.244 3.550 1.00 95.56 193 ILE A N 1
ATOM 1527 C CA . ILE A 1 193 ? -0.717 -0.060 2.719 1.00 95.56 193 ILE A CA 1
ATOM 1528 C C . ILE A 1 193 ? -1.965 0.815 2.817 1.00 95.56 193 ILE A C 1
ATOM 1530 O O . ILE A 1 193 ? -3.038 0.415 2.362 1.00 95.56 193 ILE A O 1
ATOM 1534 N N . LEU A 1 194 ? -1.823 2.000 3.400 1.00 94.56 194 LEU A N 1
ATOM 1535 C CA . LEU A 1 194 ? -2.914 2.959 3.564 1.00 94.56 194 LEU A CA 1
ATOM 1536 C C . LEU A 1 194 ? -3.154 3.717 2.264 1.00 94.56 194 LEU A C 1
ATOM 1538 O O . LEU A 1 194 ? -4.252 3.712 1.711 1.00 94.56 194 LEU A O 1
ATOM 1542 N N . MET A 1 195 ? -2.080 4.307 1.744 1.00 92.00 195 MET A N 1
ATOM 1543 C CA . MET A 1 195 ? -2.102 5.187 0.587 1.00 92.00 195 MET A CA 1
ATOM 1544 C C . MET A 1 195 ? -0.986 4.806 -0.375 1.00 92.00 195 MET A C 1
ATOM 1546 O O . MET A 1 195 ? 0.169 4.659 0.028 1.00 92.00 195 MET A O 1
ATOM 1550 N N . LEU A 1 196 ? -1.334 4.708 -1.655 1.00 92.75 196 LEU A N 1
ATOM 1551 C CA . LEU A 1 196 ? -0.376 4.769 -2.750 1.00 92.75 196 LEU A CA 1
ATOM 1552 C C . LEU A 1 196 ? -0.764 5.953 -3.628 1.00 92.75 196 LEU A C 1
ATOM 1554 O O . LEU A 1 196 ? -1.829 5.942 -4.253 1.00 92.75 196 LEU A O 1
ATOM 1558 N N . LEU A 1 197 ? 0.097 6.969 -3.617 1.00 90.81 197 LEU A N 1
ATOM 1559 C CA . LEU A 1 197 ? 0.009 8.167 -4.433 1.00 90.81 197 LEU A CA 1
ATOM 1560 C C . LEU A 1 197 ? 1.001 8.078 -5.588 1.00 90.81 197 LEU A C 1
ATOM 1562 O O . LEU A 1 197 ? 2.167 7.745 -5.384 1.00 90.81 197 LEU A O 1
ATOM 1566 N N . SER A 1 198 ? 0.574 8.452 -6.783 1.00 87.38 198 SER A N 1
ATOM 1567 C CA . SER A 1 198 ? 1.440 8.566 -7.955 1.00 87.38 198 SER A CA 1
ATOM 1568 C C . SER A 1 198 ? 1.372 9.979 -8.512 1.00 87.38 198 SER A C 1
ATOM 1570 O O . SER A 1 198 ? 0.279 10.508 -8.683 1.00 87.38 198 SER A O 1
ATOM 1572 N N . HIS A 1 199 ? 2.515 10.583 -8.842 1.00 85.50 199 HIS A N 1
ATOM 1573 C CA . HIS A 1 199 ? 2.565 11.849 -9.588 1.00 85.50 199 HIS A CA 1
ATOM 1574 C C . HIS A 1 199 ? 1.718 11.735 -10.866 1.00 85.50 199 HIS A C 1
ATOM 1576 O O . HIS A 1 199 ? 1.885 10.763 -11.613 1.00 85.50 199 HIS A O 1
ATOM 1582 N N . PHE A 1 200 ? 0.780 12.671 -11.037 1.00 83.62 200 PHE A N 1
ATOM 1583 C CA . PHE A 1 200 ? -0.217 12.678 -12.106 1.00 83.62 200 PHE A CA 1
ATOM 1584 C C . PHE A 1 200 ? 0.337 13.281 -13.399 1.00 83.62 200 PHE A C 1
ATOM 1586 O O . PHE A 1 200 ? 0.523 12.566 -14.378 1.00 83.62 200 PHE A O 1
ATOM 1593 N N . GLU A 1 201 ? 0.642 14.578 -13.395 1.00 82.88 201 GLU A N 1
ATOM 1594 C CA . GLU A 1 201 ? 1.096 15.317 -14.569 1.00 82.88 201 GLU A CA 1
ATOM 1595 C C . GLU A 1 201 ? 2.577 15.694 -14.439 1.00 82.88 201 GLU A C 1
ATOM 1597 O O . GLU A 1 201 ? 2.941 16.619 -13.712 1.00 82.88 201 GLU A O 1
ATOM 1602 N N . MET A 1 202 ? 3.452 15.003 -15.173 1.00 73.25 202 MET A N 1
ATOM 1603 C CA . MET A 1 202 ? 4.906 15.191 -15.054 1.00 73.25 202 MET A CA 1
ATOM 1604 C C . MET A 1 202 ? 5.460 16.506 -15.610 1.00 73.25 202 MET A C 1
ATOM 1606 O O . MET A 1 202 ? 6.606 16.846 -15.323 1.00 73.25 202 MET A O 1
ATOM 1610 N N . THR A 1 203 ? 4.673 17.266 -16.372 1.00 81.19 203 THR A N 1
ATOM 1611 C CA . THR A 1 203 ? 5.054 18.622 -16.806 1.00 81.19 203 THR A CA 1
ATOM 1612 C C . THR A 1 203 ? 5.000 19.626 -15.653 1.00 81.19 203 THR A C 1
ATOM 1614 O O . THR A 1 203 ? 5.616 20.688 -15.730 1.00 81.19 203 THR A O 1
ATOM 1617 N N . GLN A 1 204 ? 4.290 19.284 -14.576 1.00 85.69 204 GLN A N 1
ATOM 1618 C CA . GLN A 1 204 ? 4.134 20.108 -13.391 1.00 85.69 204 GLN A CA 1
ATOM 1619 C C . GLN A 1 204 ? 4.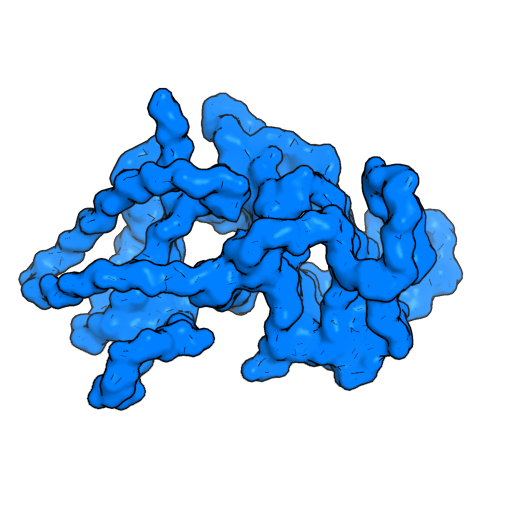834 19.466 -12.193 1.00 85.69 204 GLN A C 1
ATOM 1621 O O . GLN A 1 204 ? 4.940 18.243 -12.071 1.00 85.69 204 GLN A O 1
ATOM 1626 N N . MET A 1 205 ? 5.291 20.306 -11.266 1.00 86.75 205 MET A N 1
ATOM 1627 C CA . MET A 1 205 ? 5.787 19.832 -9.976 1.00 86.75 205 MET A CA 1
ATOM 1628 C C . MET A 1 205 ? 4.653 19.151 -9.202 1.00 86.75 205 MET A C 1
ATOM 1630 O O . MET A 1 205 ? 3.476 19.455 -9.402 1.00 86.75 205 MET A O 1
ATOM 1634 N N . TYR A 1 206 ? 5.006 18.232 -8.311 1.00 88.31 206 TYR A N 1
ATOM 1635 C CA . TYR A 1 206 ? 4.067 17.628 -7.373 1.00 88.31 206 TYR A CA 1
ATOM 1636 C C . TYR A 1 206 ? 4.577 17.805 -5.951 1.00 88.31 206 TYR A C 1
ATOM 1638 O O . TYR A 1 206 ? 5.784 17.907 -5.712 1.00 88.31 206 TYR A O 1
ATOM 1646 N N . THR A 1 207 ? 3.649 17.840 -5.004 1.00 90.06 207 THR A N 1
ATOM 1647 C CA . THR A 1 207 ? 3.963 17.899 -3.578 1.00 90.06 207 THR A CA 1
ATOM 1648 C C . THR A 1 207 ? 3.279 16.750 -2.865 1.00 90.06 207 THR A C 1
ATOM 1650 O O . THR A 1 207 ? 2.129 16.425 -3.155 1.00 90.06 207 THR A O 1
ATOM 1653 N N . ILE A 1 208 ? 3.992 16.137 -1.922 1.00 89.50 208 ILE A N 1
ATOM 1654 C CA . ILE A 1 208 ? 3.430 15.129 -1.027 1.00 89.50 208 ILE A CA 1
ATOM 1655 C C . ILE A 1 208 ? 3.416 15.705 0.374 1.00 89.50 208 ILE A C 1
ATOM 1657 O O . ILE A 1 208 ? 4.460 16.057 0.923 1.00 89.50 208 ILE A O 1
ATOM 1661 N N . GLN A 1 209 ? 2.228 15.749 0.951 1.00 87.62 209 GLN A N 1
ATOM 1662 C CA . GLN A 1 209 ? 2.004 16.013 2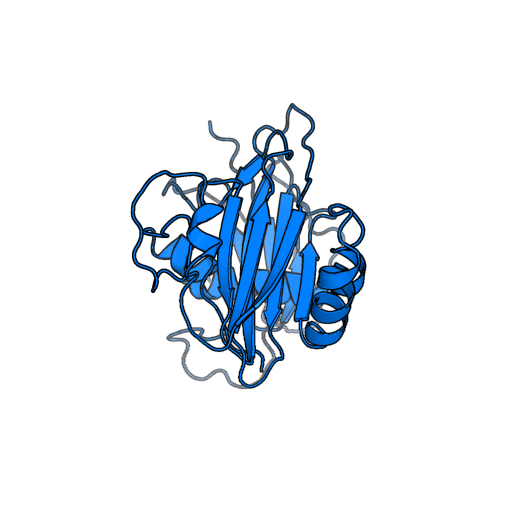.359 1.00 87.62 209 GLN A CA 1
ATOM 1663 C C . GLN A 1 209 ? 1.029 14.963 2.865 1.00 87.62 209 GLN A C 1
ATOM 1665 O O . GLN A 1 209 ? 0.001 14.728 2.234 1.00 87.62 209 GLN A O 1
ATOM 1670 N N . HIS A 1 210 ? 1.368 14.327 3.981 1.00 85.25 210 HIS A N 1
ATOM 1671 C CA . HIS A 1 210 ? 0.488 13.397 4.669 1.00 85.25 210 HIS A CA 1
ATOM 1672 C C . HIS A 1 210 ? 0.448 13.752 6.152 1.00 85.25 210 HIS A C 1
ATOM 1674 O O . HIS A 1 210 ? 1.468 14.102 6.747 1.00 85.25 210 HIS A O 1
ATOM 1680 N N . ASN A 1 211 ? -0.732 13.648 6.743 1.00 86.50 211 ASN A N 1
ATOM 1681 C CA . ASN A 1 211 ? -0.950 13.735 8.176 1.00 86.50 211 ASN A CA 1
ATOM 1682 C C . ASN A 1 211 ? -1.624 12.439 8.628 1.00 86.50 211 ASN A C 1
ATOM 1684 O O . ASN A 1 211 ? -2.581 11.980 8.003 1.00 86.50 211 ASN A O 1
ATOM 1688 N N . LEU A 1 212 ? -1.104 11.838 9.692 1.00 87.88 212 LEU A N 1
ATOM 1689 C CA . LEU A 1 212 ? -1.606 10.591 10.241 1.00 87.88 212 LEU A CA 1
ATOM 1690 C C . LEU A 1 212 ? -2.052 10.801 11.680 1.00 87.88 212 LEU A C 1
ATOM 1692 O O . LEU A 1 212 ? -1.293 11.295 12.507 1.00 87.88 212 LEU A O 1
ATOM 1696 N N . LYS A 1 213 ? -3.257 10.325 11.983 1.00 88.75 213 LYS A N 1
ATOM 1697 C CA . LYS A 1 213 ? -3.755 10.168 13.350 1.00 88.75 213 LYS A CA 1
ATOM 1698 C C . LYS A 1 213 ? -3.993 8.695 13.616 1.00 88.75 213 LYS A C 1
ATOM 1700 O O . LYS A 1 213 ? -4.520 7.983 12.760 1.00 88.75 213 LYS A O 1
ATOM 1705 N N . GLN A 1 214 ? -3.603 8.239 14.798 1.00 88.94 214 GLN A N 1
ATOM 1706 C CA . GLN A 1 214 ? -3.622 6.826 15.162 1.00 88.94 214 GLN A CA 1
ATOM 1707 C C . GLN A 1 214 ? -4.229 6.650 16.552 1.00 88.94 214 GLN A C 1
ATOM 1709 O O . GLN A 1 214 ? -3.990 7.458 17.448 1.00 88.94 214 GLN A O 1
ATOM 1714 N N . ARG A 1 215 ? -5.020 5.593 16.742 1.00 89.69 215 ARG A N 1
ATOM 1715 C CA . ARG A 1 215 ? -5.477 5.169 18.071 1.00 89.69 215 ARG A CA 1
ATOM 1716 C C . ARG A 1 215 ? -5.564 3.657 18.163 1.00 89.69 215 ARG A C 1
ATOM 1718 O O . ARG A 1 215 ? -5.927 2.992 17.193 1.00 89.69 215 ARG A O 1
ATOM 1725 N N . LEU A 1 216 ? -5.320 3.136 19.357 1.00 91.69 216 LEU A N 1
ATOM 1726 C CA . LEU A 1 216 ? -5.677 1.763 19.681 1.00 91.69 216 LEU A CA 1
ATOM 1727 C C . LEU A 1 216 ? -7.171 1.657 19.975 1.00 91.69 216 LEU A C 1
ATOM 1729 O O . LEU A 1 216 ? -7.771 2.552 20.574 1.00 91.69 216 LEU A O 1
ATOM 1733 N N . ALA A 1 217 ? -7.758 0.544 19.560 1.00 90.69 217 ALA A N 1
ATOM 1734 C CA . ALA A 1 217 ? -9.149 0.217 19.789 1.00 90.69 217 ALA A CA 1
ATOM 1735 C C . ALA A 1 217 ? -9.296 -1.254 20.182 1.00 90.69 217 ALA A C 1
ATOM 1737 O O . ALA A 1 217 ? -8.649 -2.145 19.631 1.00 90.69 217 ALA A O 1
ATOM 1738 N N . SER A 1 218 ? -10.196 -1.518 21.124 1.00 90.50 218 SER A N 1
ATOM 1739 C CA . SER A 1 218 ? -10.505 -2.881 21.575 1.00 90.50 218 SER A CA 1
ATOM 1740 C C . SER A 1 218 ? -11.496 -3.607 20.660 1.00 90.50 218 SER A C 1
ATOM 1742 O O . SER A 1 218 ? -11.782 -4.783 20.874 1.00 90.50 218 SER A O 1
ATOM 1744 N N . SER A 1 219 ? -12.058 -2.916 19.667 1.00 89.00 219 SER A N 1
ATOM 1745 C CA . SER A 1 219 ? -13.091 -3.428 18.767 1.00 89.00 219 SER A CA 1
ATOM 1746 C C . SER A 1 219 ? -12.764 -3.127 17.312 1.00 89.00 219 SER A C 1
ATOM 1748 O O . SER A 1 219 ? -12.146 -2.110 17.016 1.00 89.00 219 SER A O 1
ATOM 1750 N N . GLN A 1 220 ? -13.257 -3.982 16.420 1.00 90.75 220 GLN A N 1
ATOM 1751 C CA . GLN A 1 220 ? -13.252 -3.761 14.976 1.00 90.75 220 GLN A CA 1
ATOM 1752 C C . GLN A 1 220 ? -14.252 -2.654 14.572 1.00 90.75 220 GLN A C 1
ATOM 1754 O O . GLN A 1 220 ? -15.221 -2.381 15.293 1.00 90.75 220 GLN A O 1
ATOM 1759 N N . GLY A 1 221 ? -14.042 -2.050 13.399 1.00 90.62 221 GLY A N 1
ATOM 1760 C CA . GLY A 1 221 ? -14.862 -0.971 12.856 1.00 90.62 221 GLY A CA 1
ATOM 1761 C C . GLY A 1 221 ? -14.456 0.420 13.346 1.00 90.62 221 GLY A C 1
ATOM 1762 O O . GLY A 1 221 ? -14.069 0.613 14.494 1.00 90.62 221 GLY A O 1
ATOM 1763 N N . LEU A 1 222 ? -14.583 1.420 12.475 1.00 88.06 222 LEU A N 1
ATOM 1764 C CA . LEU A 1 222 ? -14.127 2.791 12.725 1.00 88.06 222 LEU A CA 1
ATOM 1765 C C . LEU A 1 222 ? -14.954 3.549 13.775 1.00 88.06 222 LEU A C 1
ATOM 1767 O O . LEU A 1 222 ? -14.443 4.507 14.357 1.00 88.06 222 LEU A O 1
ATOM 1771 N N . GLN A 1 223 ? -16.188 3.119 14.060 1.00 87.62 223 GLN A N 1
ATOM 1772 C CA . GLN A 1 223 ? -17.061 3.723 15.078 1.00 87.62 223 GLN A CA 1
ATOM 1773 C C . GLN A 1 223 ? -17.174 5.258 14.920 1.00 87.62 223 GLN A C 1
ATOM 1775 O O . GLN A 1 223 ? -17.511 5.759 13.848 1.00 87.62 223 GLN A O 1
ATOM 1780 N N . ASP A 1 224 ? -16.861 6.014 15.973 1.00 86.88 224 ASP A N 1
ATOM 1781 C CA . ASP A 1 224 ? -16.854 7.477 16.024 1.00 86.88 224 ASP A CA 1
ATOM 1782 C C . ASP A 1 224 ? -15.899 8.124 15.010 1.00 86.88 224 ASP A C 1
ATOM 1784 O O . ASP A 1 224 ? -16.161 9.239 14.574 1.00 86.88 224 ASP A O 1
ATOM 1788 N N . TRP A 1 225 ? -14.853 7.431 14.541 1.00 87.75 225 TRP A N 1
ATOM 1789 C CA . TRP A 1 225 ? -13.946 7.980 13.522 1.00 87.75 225 TRP A CA 1
ATOM 1790 C C . TRP A 1 225 ? -14.588 8.138 12.147 1.00 87.75 225 TRP A C 1
ATOM 1792 O O . TRP A 1 225 ? -14.060 8.870 11.310 1.00 87.75 225 TRP A O 1
ATOM 1802 N N . LEU A 1 226 ? -15.763 7.546 11.921 1.00 86.19 226 LEU A N 1
ATOM 1803 C CA . LEU A 1 226 ? -16.568 7.846 10.738 1.00 86.19 226 LEU A CA 1
ATOM 1804 C C . LEU A 1 226 ? -16.929 9.339 10.642 1.00 86.19 226 LEU A C 1
ATOM 1806 O O . LEU A 1 226 ? -17.188 9.813 9.540 1.00 86.19 226 LEU A O 1
ATOM 1810 N N . SER A 1 227 ? -16.873 10.109 11.738 1.00 84.88 227 SER A N 1
ATOM 1811 C CA . SER A 1 227 ? -17.052 11.567 11.696 1.00 84.88 227 SER A CA 1
ATOM 1812 C C . SER A 1 227 ? -15.956 12.304 10.921 1.00 84.88 227 SER A C 1
ATOM 1814 O O . SER A 1 227 ? -16.182 13.432 10.492 1.00 84.88 227 SER A O 1
ATOM 1816 N N . PHE A 1 228 ? -14.775 11.700 10.744 1.00 82.69 228 PHE A N 1
ATOM 1817 C CA . PHE A 1 228 ? -13.691 12.259 9.929 1.00 82.69 228 PHE A CA 1
ATOM 1818 C C . PHE A 1 228 ? -13.838 11.937 8.436 1.00 82.69 228 PHE A C 1
ATOM 1820 O O . PHE A 1 228 ? -13.075 12.453 7.621 1.00 82.69 228 PHE A O 1
ATOM 1827 N N . ALA A 1 229 ? -14.782 11.072 8.054 1.00 80.00 229 ALA A N 1
ATOM 1828 C CA . ALA A 1 229 ? -14.980 10.721 6.658 1.00 80.00 229 ALA A CA 1
ATOM 1829 C C . ALA A 1 229 ? -15.461 11.949 5.855 1.00 80.00 229 ALA A C 1
ATOM 1831 O O . ALA A 1 229 ? -16.418 12.612 6.260 1.00 80.00 229 ALA A O 1
ATOM 1832 N N . PRO A 1 230 ? -14.890 12.224 4.668 1.00 67.56 230 PRO A N 1
ATOM 1833 C CA . PRO A 1 230 ? -15.274 13.370 3.836 1.00 67.56 230 PRO A CA 1
ATOM 1834 C C . PRO A 1 230 ? -16.694 13.272 3.235 1.00 67.56 230 PRO A C 1
ATOM 1836 O O . PRO A 1 230 ? -17.120 14.155 2.497 1.00 67.56 230 PRO A O 1
ATOM 1839 N N . SER A 1 231 ? -17.455 12.211 3.539 1.00 64.75 231 SER A N 1
ATOM 1840 C CA . SER A 1 231 ? -18.804 11.953 3.020 1.00 64.75 231 SER A CA 1
ATOM 1841 C C . SER A 1 231 ? -19.828 11.888 4.156 1.00 64.75 231 SER A C 1
ATOM 1843 O O . SER A 1 231 ? -19.681 11.079 5.065 1.00 64.75 231 SER A O 1
ATOM 1845 N N . ARG A 1 232 ? -20.933 12.647 4.063 1.00 55.16 232 ARG A N 1
ATOM 1846 C CA . ARG A 1 232 ? -22.115 12.535 4.955 1.00 55.16 232 ARG A CA 1
ATOM 1847 C C . ARG A 1 232 ? -22.946 11.261 4.703 1.00 55.16 232 ARG A C 1
ATOM 1849 O O . ARG A 1 232 ? -24.170 11.282 4.815 1.00 55.16 232 ARG A O 1
ATOM 1856 N N . LEU A 1 233 ? -22.309 10.168 4.296 1.00 61.59 233 LEU A N 1
ATOM 1857 C CA . LEU A 1 233 ? -22.973 8.880 4.141 1.00 61.59 233 LEU A CA 1
ATOM 1858 C C . LEU A 1 233 ? -23.030 8.222 5.518 1.00 61.59 233 LEU A C 1
ATOM 1860 O O . LEU A 1 233 ? -22.010 8.094 6.191 1.00 61.59 233 LEU A O 1
ATOM 1864 N N . SER A 1 234 ? -24.222 7.812 5.942 1.00 72.25 234 SER A N 1
ATOM 1865 C CA . SER A 1 234 ? -24.394 6.993 7.140 1.00 72.25 234 SER A CA 1
ATOM 1866 C C . SER A 1 234 ? -23.778 5.616 6.887 1.00 72.25 234 SER A C 1
ATOM 1868 O O . SER A 1 234 ? -24.434 4.722 6.350 1.00 72.25 234 SER A O 1
ATOM 1870 N N . LEU A 1 235 ? -22.496 5.465 7.208 1.00 82.44 235 LEU A N 1
ATOM 1871 C CA . LEU A 1 235 ? -21.791 4.193 7.118 1.00 82.44 235 LEU A CA 1
ATOM 1872 C C . LEU A 1 235 ? -22.044 3.363 8.387 1.00 82.44 235 LEU A C 1
ATOM 1874 O O . LEU A 1 235 ? -22.150 3.932 9.477 1.00 82.44 235 LEU A O 1
ATOM 1878 N N . PRO A 1 236 ? -22.141 2.025 8.283 1.00 85.00 236 PRO A N 1
ATOM 1879 C CA . PRO A 1 236 ? -22.227 1.165 9.456 1.00 85.00 236 PRO A CA 1
ATOM 1880 C C . PRO A 1 236 ? -21.012 1.353 10.365 1.00 85.00 236 PRO A C 1
ATOM 1882 O O . PRO A 1 236 ? -19.885 1.454 9.883 1.00 85.00 236 PRO A O 1
ATOM 1885 N N . ALA A 1 237 ? -21.211 1.314 11.682 1.00 79.31 237 ALA A N 1
ATOM 1886 C CA . ALA A 1 237 ? -20.116 1.444 12.647 1.00 79.31 237 ALA A CA 1
ATOM 1887 C C . ALA A 1 237 ? -19.050 0.331 12.518 1.00 79.31 237 ALA A C 1
ATOM 1889 O O . ALA A 1 237 ? -17.897 0.521 12.895 1.00 79.31 237 ALA A O 1
ATOM 1890 N N . THR A 1 238 ? -19.425 -0.802 11.912 1.00 85.44 238 THR A N 1
ATOM 1891 C CA . THR A 1 238 ? -18.561 -1.941 11.561 1.00 85.44 238 THR A CA 1
ATOM 1892 C C . THR A 1 238 ? -17.713 -1.714 10.303 1.00 85.44 238 THR A C 1
ATOM 1894 O O . THR A 1 238 ? -17.112 -2.656 9.799 1.00 85.44 238 THR A O 1
ATOM 1897 N N . THR A 1 239 ? -17.712 -0.508 9.729 1.00 89.75 239 THR A N 1
ATOM 1898 C CA . THR A 1 239 ? -16.914 -0.195 8.536 1.00 89.75 239 THR A CA 1
ATOM 1899 C C . THR A 1 239 ? -15.436 -0.145 8.899 1.00 89.75 239 THR A C 1
ATOM 1901 O O . THR A 1 239 ? -15.053 0.641 9.761 1.00 89.75 239 THR A O 1
ATOM 1904 N N . ASP A 1 240 ? -14.615 -0.937 8.211 1.00 91.81 240 ASP A N 1
ATOM 1905 C CA . ASP A 1 240 ? -13.167 -1.002 8.451 1.00 91.81 240 ASP A CA 1
ATOM 1906 C C . ASP A 1 240 ? -12.350 -0.075 7.546 1.00 91.81 240 ASP A C 1
ATOM 1908 O O . ASP A 1 240 ? -11.224 0.272 7.886 1.00 91.81 240 ASP A O 1
ATOM 1912 N N . HIS A 1 241 ? -12.906 0.334 6.401 1.00 90.75 241 HIS A N 1
ATOM 1913 C CA . HIS A 1 241 ? -12.203 1.142 5.406 1.00 90.75 241 HIS A CA 1
ATOM 1914 C C . HIS A 1 241 ? -13.093 2.261 4.863 1.00 90.75 241 HIS A C 1
ATOM 1916 O O . HIS A 1 241 ? -14.225 2.023 4.438 1.00 90.75 241 HIS A O 1
ATOM 1922 N N . VAL A 1 242 ? -12.553 3.478 4.827 1.00 91.81 242 VAL A N 1
ATOM 1923 C CA . VAL A 1 242 ? -13.128 4.629 4.122 1.00 91.81 242 VAL A CA 1
ATOM 1924 C C . VAL A 1 242 ? -12.055 5.219 3.195 1.00 91.81 242 VAL A C 1
ATOM 1926 O O . VAL A 1 242 ? -10.913 5.380 3.629 1.00 91.81 242 VAL A O 1
ATOM 1929 N N . PRO A 1 243 ? -12.366 5.542 1.927 1.00 90.50 243 PRO A N 1
ATOM 1930 C CA . PRO A 1 243 ? -13.605 5.194 1.227 1.00 90.50 243 PRO A CA 1
ATOM 1931 C C . PRO A 1 243 ? -13.785 3.674 1.095 1.00 90.50 243 PRO A C 1
ATOM 1933 O O . PRO A 1 243 ? -12.834 2.907 1.244 1.00 90.50 243 PRO A O 1
ATOM 1936 N N . VAL A 1 244 ? -15.021 3.244 0.829 1.00 87.69 244 VAL A N 1
ATOM 1937 C CA . VAL A 1 244 ? -15.325 1.828 0.587 1.00 87.69 244 VAL A CA 1
ATOM 1938 C C . VAL A 1 244 ? -14.625 1.388 -0.696 1.00 87.69 244 VAL A C 1
ATOM 1940 O O . VAL A 1 244 ? -14.863 1.953 -1.763 1.00 87.69 244 VAL A O 1
ATOM 1943 N N . ILE A 1 245 ? -13.780 0.365 -0.595 1.00 85.88 245 ILE A N 1
ATOM 1944 C CA . ILE A 1 245 ? -13.047 -0.177 -1.738 1.00 85.88 245 ILE A CA 1
ATOM 1945 C C . ILE A 1 245 ? -13.899 -1.254 -2.408 1.00 85.88 245 ILE A C 1
ATOM 1947 O O . ILE A 1 245 ? -14.142 -2.308 -1.823 1.00 85.88 245 ILE A O 1
ATOM 1951 N N . GLN A 1 246 ? -14.348 -0.984 -3.632 1.00 81.75 246 GLN A N 1
ATOM 1952 C CA . GLN A 1 246 ? -15.170 -1.916 -4.412 1.00 81.75 246 GLN A CA 1
ATOM 1953 C C . GLN A 1 246 ? -14.342 -2.724 -5.415 1.00 81.75 246 GLN A C 1
ATOM 1955 O O . GLN A 1 246 ? -14.649 -3.887 -5.669 1.00 81.75 246 GLN A O 1
ATOM 1960 N N . ASP A 1 247 ? -13.285 -2.123 -5.964 1.00 84.25 247 ASP A N 1
ATOM 1961 C CA . ASP A 1 247 ? -12.436 -2.777 -6.953 1.00 84.25 247 ASP A CA 1
ATOM 1962 C C . ASP A 1 247 ? -11.591 -3.906 -6.310 1.00 84.25 247 ASP A C 1
ATOM 1964 O O . ASP A 1 247 ? -10.888 -3.656 -5.324 1.00 84.25 247 ASP A O 1
ATOM 1968 N N . PRO A 1 248 ? -11.620 -5.151 -6.832 1.00 82.31 248 PRO A N 1
ATOM 1969 C CA . PRO A 1 248 ? -10.877 -6.277 -6.257 1.00 82.31 248 PRO A CA 1
ATOM 1970 C C . PRO A 1 248 ? -9.347 -6.138 -6.309 1.00 82.31 248 PRO A C 1
ATOM 1972 O O . PRO A 1 248 ? -8.644 -6.662 -5.432 1.00 82.31 248 PRO A O 1
ATOM 1975 N N . CYS A 1 249 ? -8.808 -5.457 -7.322 1.00 79.75 249 CYS A N 1
ATOM 1976 C CA . CYS A 1 249 ? -7.376 -5.206 -7.458 1.00 79.75 249 CYS A CA 1
ATOM 1977 C C . CYS A 1 249 ? -6.909 -4.211 -6.392 1.00 79.75 249 CYS A C 1
ATOM 1979 O O . CYS A 1 249 ? -5.967 -4.509 -5.651 1.00 79.75 249 CYS A O 1
ATOM 1981 N N . ILE A 1 250 ? -7.630 -3.100 -6.235 1.00 86.50 250 ILE A N 1
ATOM 1982 C CA . ILE A 1 250 ? -7.395 -2.092 -5.193 1.00 86.50 250 ILE A CA 1
ATOM 1983 C C . ILE A 1 250 ? -7.631 -2.684 -3.798 1.00 86.50 250 ILE A C 1
ATOM 1985 O O . ILE A 1 250 ? -6.830 -2.476 -2.885 1.00 86.50 250 ILE A O 1
ATOM 1989 N N . SER A 1 251 ? -8.676 -3.499 -3.631 1.00 88.94 251 SER A N 1
ATOM 1990 C CA . SER A 1 251 ? -8.960 -4.200 -2.373 1.00 88.94 251 SER A CA 1
ATOM 1991 C C . SER A 1 251 ? -7.787 -5.084 -1.972 1.00 88.94 251 SER A C 1
ATOM 1993 O O . SER A 1 251 ? -7.346 -5.055 -0.826 1.00 88.94 251 SER A O 1
ATOM 1995 N N . SER A 1 252 ? -7.204 -5.804 -2.931 1.00 89.19 252 SER A N 1
ATOM 1996 C CA . SER A 1 252 ? -6.019 -6.620 -2.680 1.00 89.19 252 SER A CA 1
ATOM 1997 C C . SER A 1 252 ? -4.809 -5.770 -2.295 1.00 89.19 252 SER A C 1
ATOM 1999 O O . SER A 1 252 ? -4.078 -6.168 -1.391 1.00 89.19 252 SER A O 1
ATOM 2001 N N . LEU A 1 253 ? -4.596 -4.603 -2.911 1.00 90.00 253 LEU A N 1
ATOM 2002 C CA . LEU A 1 253 ? -3.504 -3.694 -2.544 1.00 90.00 253 LEU A CA 1
ATOM 2003 C C . LEU A 1 253 ? -3.596 -3.262 -1.076 1.00 90.00 253 LEU A C 1
ATOM 2005 O O . LEU A 1 253 ? -2.645 -3.454 -0.314 1.00 90.00 253 LEU A O 1
ATOM 2009 N N . HIS A 1 254 ? -4.765 -2.776 -0.669 1.00 93.38 254 HIS A N 1
ATOM 2010 C CA . HIS A 1 254 ? -4.993 -2.211 0.660 1.00 93.38 254 HIS A CA 1
ATOM 2011 C C . HIS A 1 254 ? -5.434 -3.227 1.713 1.00 93.38 254 HIS A C 1
ATOM 2013 O O . HIS A 1 254 ? -5.672 -2.840 2.849 1.00 93.38 254 HIS A O 1
ATOM 2019 N N . LYS A 1 255 ? -5.538 -4.518 1.388 1.00 93.56 255 LYS A N 1
ATOM 2020 C CA . LYS A 1 255 ? -5.917 -5.546 2.363 1.00 93.56 255 LYS A CA 1
ATOM 2021 C C . LYS A 1 255 ? -4.879 -5.645 3.497 1.00 93.56 255 LYS A C 1
ATOM 2023 O O . LYS A 1 255 ? -3.689 -5.805 3.196 1.00 93.56 255 LYS A O 1
ATOM 2028 N N . PRO A 1 256 ? -5.293 -5.649 4.780 1.00 95.44 256 PRO A N 1
ATOM 2029 C CA . PRO A 1 256 ? -4.395 -5.956 5.888 1.00 95.44 256 PRO A CA 1
ATOM 2030 C C . PRO A 1 256 ? -3.753 -7.343 5.746 1.00 95.44 256 PRO A C 1
ATOM 2032 O O . PRO A 1 256 ? -4.413 -8.322 5.385 1.00 95.44 256 PRO A O 1
ATOM 2035 N N . ARG A 1 257 ? -2.461 -7.450 6.057 1.00 95.06 257 ARG A N 1
ATOM 2036 C CA . ARG A 1 257 ? -1.678 -8.695 5.985 1.00 95.06 257 ARG A CA 1
ATOM 2037 C C . ARG A 1 257 ? -0.938 -8.946 7.281 1.00 95.06 257 ARG A C 1
ATOM 2039 O O . ARG A 1 257 ? -0.451 -8.003 7.884 1.00 95.06 257 ARG A O 1
ATOM 2046 N N . ARG A 1 258 ? -0.825 -10.205 7.695 1.00 94.94 258 ARG A N 1
ATOM 2047 C CA . ARG A 1 258 ? -0.117 -10.561 8.930 1.00 94.94 258 ARG A CA 1
ATOM 2048 C C . ARG A 1 258 ? 1.358 -10.165 8.876 1.00 94.94 258 ARG A C 1
ATOM 2050 O O . ARG A 1 258 ? 1.996 -10.256 7.829 1.00 94.94 258 ARG A O 1
ATOM 2057 N N . ILE A 1 259 ? 1.876 -9.746 10.022 1.00 92.81 259 ILE A N 1
ATOM 2058 C CA . ILE A 1 259 ? 3.302 -9.551 10.276 1.00 92.81 259 ILE A CA 1
ATOM 2059 C C . ILE A 1 259 ? 3.875 -10.919 10.673 1.00 92.81 259 ILE A C 1
ATOM 2061 O O . ILE A 1 259 ? 3.454 -11.483 11.682 1.00 92.81 259 ILE A O 1
ATOM 2065 N N . GLY A 1 260 ? 4.800 -11.454 9.871 1.00 73.50 260 GLY A N 1
ATOM 2066 C CA . GLY A 1 260 ? 5.389 -12.791 10.045 1.00 73.50 260 GLY A CA 1
ATOM 2067 C C . GLY A 1 260 ? 5.533 -13.520 8.721 1.00 73.50 260 GLY A C 1
ATOM 2068 O O . GLY A 1 260 ? 4.578 -14.231 8.347 1.00 73.50 260 GLY A O 1
#

Radius of gyration: 19.68 Å; chains: 1; bounding box: 51×51×54 Å

Secondary structure (DSSP, 8-state):
-----EEEEEEEE-SS-----S--S---EEEEEPPP-SSS----SS----SS-EEEEEEEESTTSSS------------SS-------PPPHHHHHHHHHHHHHHHPEEEEGGGTGGGS-S-HHHHHHHHHHTTTEEEEEE-TTTTEEEEEEEE--SS-EEEEEEE-TT-BSEEETTSSSEEEEEE-TTEEEEEEEEEE--TTS--B---EEEEEEESSSS-GGGGGGSSS-----TT--EES----HHHHHHH--EE--

Foldseek 3Di:
DPLFKKKKWKFFDDDDDPDDPDAPPETHATDFMFFTDSDLDTDSPPDDDDDPTDIDIDIDGPVCLPPPDDDDHDDDDDDPDDDDDDDDDHALLHVLNSVVSCQVPPWDKDQPLPQPPPDDPPPVVSVVFNVVCPQKIWTWDDPSHQWIWIKIFGQAAQWKKKKWKAFPPKPQKDWLLNDNIKIAIADHQWMFGTITIHRHDPVDDIDTDMHMDMDTDNDAACAPVCVVAPDPDPDPSNDGMPPDDDDPSSCSNGPIDGND